Protein AF-0000000070250967 (afdb_homodimer)

Foldseek 3Di:
DPPPPDPPPPPCPVCCLAFKWKWKWFQCDVVDPHPKIFTAGPVGQTAWIWDDDPPAFIFIAGSVRWTQWGWDDDPDQKIWIAGGRCPPPRHTAKIKHWDDDDPFKTKIFIGGDDPCVVVVHTAWMWIGGLVQLWIFIDGPPHTAKIKGQDADVVDPDRDSRIMMMIGGRDDDDPSVVVSVSVSVNVSND/DPPPDPPPPCPCPCPPLAFKWKWKWFQCDVVDPHPKIFTAGPVGQTAWIWDDDPPAFIFIAGSVRWTQWGWDDDPDQKIWIAGTRCPPHRHTAKMKHWDDDDPFKTKIFIGGDDDCVVVVHTAWMWIGGLVQLWIFIDGPPHTAKIKGQDADVVDPDRDSRIMMMIGGRDDDDPSVVVSVSVSVNVSND

Structure (mmCIF, N/CA/C/O backbone):
data_AF-0000000070250967-model_v1
#
loop_
_entity.id
_entity.type
_entity.pdbx_description
1 polymer 'Tubby C 2 protein'
#
loop_
_atom_site.group_PDB
_atom_site.id
_atom_site.type_symbol
_atom_site.label_atom_id
_atom_site.label_alt_id
_atom_site.label_comp_id
_atom_site.label_asym_id
_atom_site.label_entity_id
_atom_site.label_seq_id
_atom_site.pdbx_PDB_ins_code
_atom_site.Cartn_x
_atom_site.Cartn_y
_atom_site.Cartn_z
_atom_site.occupancy
_atom_site.B_iso_or_equiv
_atom_site.auth_seq_id
_atom_site.auth_comp_id
_atom_site.auth_asym_id
_atom_site.auth_atom_id
_atom_site.pdbx_PDB_model_num
ATOM 1 N N . MET A 1 1 ? -2.225 27.719 46.094 1 25.8 1 MET A N 1
ATOM 2 C CA . MET A 1 1 ? -3.031 27.188 45 1 25.8 1 MET A CA 1
ATOM 3 C C . MET A 1 1 ? -2.195 26.297 44.094 1 25.8 1 MET A C 1
ATOM 5 O O . MET A 1 1 ? -1.23 26.75 43.469 1 25.8 1 MET A O 1
ATOM 9 N N . GLU A 1 2 ? -2.018 24.969 44.375 1 28.28 2 GLU A N 1
ATOM 10 C CA . GLU A 1 2 ? -1.09 23.922 43.938 1 28.28 2 GLU A CA 1
ATOM 11 C C . GLU A 1 2 ? -1.327 23.562 42.469 1 28.28 2 GLU A C 1
ATOM 13 O O . GLU A 1 2 ? -2.459 23.266 42.062 1 28.28 2 GLU A O 1
ATOM 18 N N . MET A 1 3 ? -0.609 24.156 41.562 1 26.98 3 MET A N 1
ATOM 19 C CA . MET A 1 3 ? -0.688 24 40.125 1 26.98 3 MET A CA 1
ATOM 20 C C . MET A 1 3 ? -0.645 22.516 39.75 1 26.98 3 MET A C 1
ATOM 22 O O . MET A 1 3 ? 0.331 21.828 40.031 1 26.98 3 MET A O 1
ATOM 26 N N . GLU A 1 4 ? -1.778 21.781 39.781 1 29.05 4 GLU A N 1
ATOM 27 C CA . GLU A 1 4 ? -1.96 20.406 39.344 1 29.05 4 GLU A CA 1
ATOM 28 C C . GLU A 1 4 ? -1.248 20.172 38 1 29.05 4 GLU A C 1
ATOM 30 O O . GLU A 1 4 ? -1.396 20.953 37.062 1 29.05 4 GLU A O 1
ATOM 35 N N . THR A 1 5 ? -0.088 19.562 38.062 1 30.06 5 THR A N 1
ATOM 36 C CA . THR A 1 5 ? 0.785 19.016 37.031 1 30.06 5 THR A CA 1
ATOM 37 C C . THR A 1 5 ? -0.03 18.297 35.969 1 30.06 5 THR A C 1
ATOM 39 O O . THR A 1 5 ? -0.979 17.562 36.281 1 30.06 5 THR A O 1
ATOM 42 N N . SER A 1 6 ? -0.161 18.953 34.812 1 29.75 6 SER A N 1
ATOM 43 C CA . SER A 1 6 ? -0.718 18.516 33.562 1 29.75 6 SER A CA 1
ATOM 44 C C . SER A 1 6 ? -0.463 17.031 33.312 1 29.75 6 SER A C 1
ATOM 46 O O . SER A 1 6 ? 0.66 16.562 33.5 1 29.75 6 SER A O 1
ATOM 48 N N . GLU A 1 7 ? -1.424 16.156 33.688 1 28.27 7 GLU A N 1
ATOM 49 C CA . GLU A 1 7 ? -1.541 14.734 33.344 1 28.27 7 GLU A CA 1
ATOM 50 C C . GLU A 1 7 ? -0.891 14.422 32 1 28.27 7 GLU A C 1
ATOM 52 O O . GLU A 1 7 ? -1.195 15.062 31 1 28.27 7 GLU A O 1
ATOM 57 N N . ASP A 1 8 ? 0.324 13.945 32.094 1 27.95 8 ASP A N 1
ATOM 58 C CA . ASP A 1 8 ? 1.109 13.297 31.047 1 27.95 8 ASP A CA 1
ATOM 59 C C . ASP A 1 8 ? 0.237 12.375 30.188 1 27.95 8 ASP A C 1
ATOM 61 O O . ASP A 1 8 ? -0.431 11.484 30.719 1 27.95 8 ASP A O 1
ATOM 65 N N . TRP A 1 9 ? -0.498 12.875 29.297 1 28.5 9 TRP A N 1
ATOM 66 C CA . TRP A 1 9 ? -1.16 12.109 28.25 1 28.5 9 TRP A CA 1
ATOM 67 C C . TRP A 1 9 ? -0.341 10.875 27.875 1 28.5 9 TRP A C 1
ATOM 69 O O . TRP A 1 9 ? 0.745 10.992 27.297 1 28.5 9 TRP A O 1
ATOM 79 N N . GLU A 1 10 ? -0.195 9.922 28.859 1 27.83 10 GLU A N 1
ATOM 80 C CA . GLU A 1 10 ? 0.368 8.617 28.531 1 27.83 10 GLU A CA 1
ATOM 81 C C . GLU A 1 10 ? -0.441 7.926 27.438 1 27.83 10 GLU A C 1
ATOM 83 O O . GLU A 1 10 ? -1.572 7.492 27.672 1 27.83 10 GLU A O 1
ATOM 88 N N . TYR A 1 11 ? -0.593 8.477 26.281 1 29.05 11 TYR A N 1
ATOM 89 C CA . TYR A 1 11 ? -0.983 7.555 25.234 1 29.05 11 TYR A CA 1
ATOM 90 C C . TYR A 1 11 ? -0.386 6.172 25.453 1 29.05 11 TYR A C 1
ATOM 92 O O . TYR A 1 11 ? 0.835 6.004 25.438 1 29.05 11 TYR A O 1
ATOM 100 N N . THR A 1 12 ? -0.996 5.434 26.391 1 31.25 12 THR A N 1
ATOM 101 C CA . THR A 1 12 ? -0.643 4.031 26.578 1 31.25 12 THR A CA 1
ATOM 102 C C . THR A 1 12 ? -0.805 3.252 25.281 1 31.25 12 THR A C 1
ATOM 104 O O . THR A 1 12 ? -1.883 2.727 25 1 31.25 12 THR A O 1
ATOM 107 N N . GLY A 1 13 ? -0.603 3.896 24.125 1 33.31 13 GLY A N 1
ATOM 108 C CA . GLY A 1 13 ? -0.45 3.008 23 1 33.31 13 GLY A CA 1
ATOM 109 C C . GLY A 1 13 ? 0.158 1.667 23.359 1 33.31 13 GLY A C 1
ATOM 110 O O . GLY A 1 13 ? 1.287 1.604 23.844 1 33.31 13 GLY A O 1
ATOM 111 N N . THR A 1 14 ? -0.548 0.923 24.141 1 34.09 14 THR A N 1
ATOM 112 C CA . THR A 1 14 ? -0.08 -0.457 24.219 1 34.09 14 THR A CA 1
ATOM 113 C C . THR A 1 14 ? 0.649 -0.853 22.938 1 34.09 14 THR A C 1
ATOM 115 O O . THR A 1 14 ? 0.036 -0.95 21.875 1 34.09 14 THR A O 1
ATOM 118 N N . GLU A 1 15 ? 1.635 -0.178 22.578 1 39.12 15 GLU A N 1
ATOM 119 C CA . GLU A 1 15 ? 2.762 -0.14 21.656 1 39.12 15 GLU A CA 1
ATOM 120 C C . GLU A 1 15 ? 3.336 -1.535 21.422 1 39.12 15 GLU A C 1
ATOM 122 O O . GLU A 1 15 ? 4.109 -2.037 22.234 1 39.12 15 GLU A O 1
ATOM 127 N N . ASP A 1 16 ? 2.635 -2.521 21.328 1 43.94 16 ASP A N 1
ATOM 128 C CA . ASP A 1 16 ? 3.494 -3.594 20.828 1 43.94 16 ASP A CA 1
ATOM 129 C C . ASP A 1 16 ? 4.551 -3.055 19.875 1 43.94 16 ASP A C 1
ATOM 131 O O . ASP A 1 16 ? 4.258 -2.797 18.703 1 43.94 16 ASP A O 1
ATOM 135 N N . GLU A 1 17 ? 5.457 -2.168 20.406 1 53.78 17 GLU A N 1
ATOM 136 C CA . GLU A 1 17 ? 6.523 -1.252 20.016 1 53.78 17 GLU A CA 1
ATOM 137 C C . GLU A 1 17 ? 7.336 -1.817 18.859 1 53.78 17 GLU A C 1
ATOM 139 O O . GLU A 1 17 ? 8.133 -1.104 18.25 1 53.78 17 GLU A O 1
ATOM 144 N N . HIS A 1 18 ? 6.992 -3.029 18.438 1 69.06 18 HIS A N 1
ATOM 145 C CA . HIS A 1 18 ? 7.887 -3.555 17.406 1 69.06 18 HIS A CA 1
ATOM 146 C C . HIS A 1 18 ? 7.113 -3.973 16.172 1 69.06 18 HIS A C 1
ATOM 148 O O . HIS A 1 18 ? 7.691 -4.535 15.234 1 69.06 18 HIS A O 1
ATOM 154 N N . ILE A 1 19 ? 5.719 -3.449 16.25 1 83.75 19 ILE A N 1
ATOM 155 C CA . ILE A 1 19 ? 4.965 -3.863 15.078 1 83.75 19 ILE A CA 1
ATOM 156 C C . ILE A 1 19 ? 4.289 -2.648 14.438 1 83.75 19 ILE A C 1
ATOM 158 O O . ILE A 1 19 ? 3.805 -1.761 15.148 1 83.75 19 ILE A O 1
ATOM 162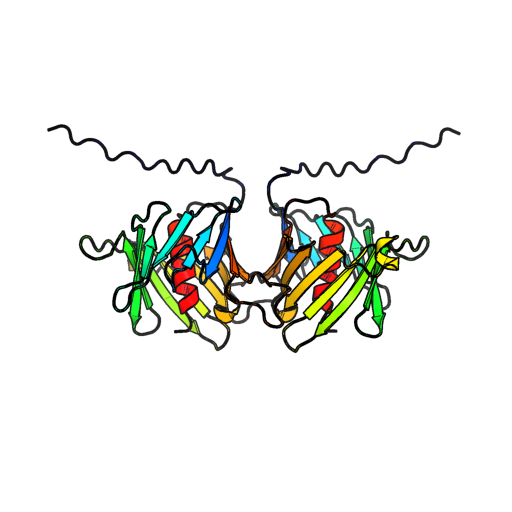 N N . PRO A 1 20 ? 4.23 -2.613 13.156 1 90.06 20 PRO A N 1
ATOM 163 C CA . PRO A 1 20 ? 3.537 -1.517 12.469 1 90.06 20 PRO A CA 1
ATOM 164 C C . PRO A 1 20 ? 2.066 -1.41 12.867 1 90.06 20 PRO A C 1
ATOM 166 O O . PRO A 1 20 ? 1.451 -2.41 13.25 1 90.06 20 PRO A O 1
ATOM 169 N N . ILE A 1 21 ? 1.546 -0.189 12.852 1 92 21 ILE A N 1
ATOM 170 C CA . ILE A 1 21 ? 0.133 0.061 13.109 1 92 21 ILE A CA 1
ATOM 171 C C . ILE A 1 21 ? -0.578 0.417 11.812 1 92 21 ILE A C 1
ATOM 173 O O . ILE A 1 21 ? -0.052 1.181 10.992 1 92 21 ILE A O 1
ATOM 177 N N . ASP A 1 22 ? -1.788 -0.208 11.703 1 92.69 22 ASP A N 1
ATOM 178 C CA . ASP A 1 22 ? -2.578 0.101 10.508 1 92.69 22 ASP A CA 1
ATOM 179 C C . ASP A 1 22 ? -3.771 0.986 10.859 1 92.69 22 ASP A C 1
ATOM 181 O O . ASP A 1 22 ? -4.5 0.708 11.812 1 92.69 22 ASP A O 1
ATOM 185 N N . LEU A 1 23 ? -3.93 1.997 10.109 1 95.94 23 LEU A N 1
ATOM 186 C CA . LEU A 1 23 ? -5.137 2.818 10.133 1 95.94 23 LEU A CA 1
ATOM 187 C C . LEU A 1 23 ? -5.891 2.709 8.812 1 95.94 23 LEU A C 1
ATOM 189 O O . LEU A 1 23 ? -5.281 2.766 7.738 1 95.94 23 LEU A O 1
ATOM 193 N N . PHE A 1 24 ? -7.141 2.51 8.938 1 92.69 24 PHE A N 1
ATOM 194 C CA . PHE A 1 24 ? -8.008 2.404 7.766 1 92.69 24 PHE A CA 1
ATOM 195 C C . PHE A 1 24 ? -8.852 3.664 7.602 1 92.69 24 PHE A C 1
ATOM 197 O O . PHE A 1 24 ? -9.5 4.109 8.547 1 92.69 24 PHE A O 1
ATOM 204 N N . CYS A 1 25 ? -8.711 4.172 6.41 1 91.81 25 CYS A N 1
ATOM 205 C CA . CYS A 1 25 ? -9.352 5.461 6.16 1 91.81 25 CYS A CA 1
ATOM 206 C C . CYS A 1 25 ? -10.547 5.301 5.238 1 91.81 25 CYS A C 1
ATOM 208 O O . CYS A 1 25 ? -10.484 4.566 4.25 1 91.81 25 CYS A O 1
ATOM 210 N N . SER A 1 26 ? -11.664 5.891 5.523 1 84.06 26 SER A N 1
ATOM 211 C CA . SER A 1 26 ? -12.867 5.898 4.707 1 84.06 26 SER A CA 1
ATOM 212 C C . SER A 1 26 ? -13.438 7.309 4.574 1 84.06 26 SER A C 1
ATOM 214 O O . SER A 1 26 ? -13.453 8.07 5.543 1 84.06 26 SER A O 1
ATOM 216 N N . LYS A 1 27 ? -13.695 7.574 3.15 1 76.81 27 LYS A N 1
ATOM 217 C CA . LYS A 1 27 ? -14.453 8.781 2.844 1 76.81 27 LYS A CA 1
ATOM 218 C C . LYS A 1 27 ? -15.953 8.531 2.926 1 76.81 27 LYS A C 1
ATOM 220 O O . LYS A 1 27 ? -16.453 7.543 2.379 1 76.81 27 LYS A O 1
ATOM 225 N N . GLU A 1 28 ? -16.641 9.031 3.783 1 65.81 28 GLU A N 1
ATOM 226 C CA . GLU A 1 28 ? -18.094 9.055 3.818 1 65.81 28 GLU A CA 1
ATOM 227 C C . GLU A 1 28 ? -18.641 7.945 4.715 1 65.81 28 GLU A C 1
ATOM 229 O O . GLU A 1 28 ? -19.484 7.156 4.293 1 65.81 28 GLU A O 1
ATOM 234 N N . ASP A 1 29 ? -18.047 7.812 5.648 1 58.56 29 ASP A N 1
ATOM 235 C CA . ASP A 1 29 ? -18.688 6.941 6.625 1 58.56 29 ASP A CA 1
ATOM 236 C C . ASP A 1 29 ? -19.969 7.57 7.164 1 58.56 29 ASP A C 1
ATOM 238 O O . ASP A 1 29 ? -19.984 8.75 7.539 1 58.56 29 ASP A O 1
ATOM 242 N N . ALA A 1 30 ? -21.062 6.898 6.945 1 57.38 30 ALA A N 1
ATOM 243 C CA . ALA A 1 30 ? -22.375 7.383 7.367 1 57.38 30 ALA A CA 1
ATOM 244 C C . ALA A 1 30 ? -22.328 7.891 8.805 1 57.38 30 ALA A C 1
ATOM 246 O O . ALA A 1 30 ? -23.172 8.703 9.211 1 57.38 30 ALA A O 1
ATOM 247 N N . ARG A 1 31 ? -21.312 7.469 9.477 1 60.75 31 ARG A N 1
ATOM 248 C CA . ARG A 1 31 ? -21.297 7.777 10.906 1 60.75 31 ARG A CA 1
ATOM 249 C C . ARG A 1 31 ? -20.75 9.18 11.156 1 60.75 31 ARG A C 1
ATOM 251 O O . ARG A 1 31 ? -20.766 9.664 12.289 1 60.75 31 ARG A O 1
ATOM 258 N N . VAL A 1 32 ? -20.266 9.766 10.062 1 61.47 32 VAL A N 1
ATOM 259 C CA . VAL A 1 32 ? -19.672 11.086 10.234 1 61.47 32 VAL A CA 1
ATOM 260 C C . VAL A 1 32 ? -20.234 12.047 9.195 1 61.47 32 VAL A C 1
ATOM 262 O O . VAL A 1 32 ? -20.766 11.625 8.172 1 61.47 32 VAL A O 1
ATOM 265 N N . PRO A 1 33 ? -20.172 13.352 9.617 1 60.19 33 PRO A N 1
ATOM 266 C CA . PRO A 1 33 ? -20.641 14.336 8.641 1 60.19 33 PRO A CA 1
ATOM 267 C C . PRO A 1 33 ? -19.984 14.172 7.273 1 60.19 33 PRO A C 1
ATOM 269 O O . PRO A 1 33 ? -18.859 13.703 7.18 1 60.19 33 PRO A O 1
ATOM 272 N N . ARG A 1 34 ? -20.688 14.523 6.336 1 63.59 34 ARG A N 1
ATOM 273 C CA . ARG A 1 34 ? -20.219 14.469 4.961 1 63.59 34 ARG A CA 1
ATOM 274 C C . ARG A 1 34 ? -18.922 15.258 4.805 1 63.59 34 ARG A C 1
ATOM 276 O O . ARG A 1 34 ? -18.781 16.344 5.359 1 63.59 34 ARG A O 1
ATOM 283 N N . GLY A 1 35 ? -18 14.656 4.266 1 70.38 35 GLY A N 1
ATOM 284 C CA . GLY A 1 35 ? -16.719 15.32 4.012 1 70.38 35 GLY A CA 1
ATOM 285 C C . GLY A 1 35 ? -15.664 15 5.051 1 70.38 35 GLY A C 1
ATOM 286 O O . GLY A 1 35 ? -14.516 15.414 4.918 1 70.38 35 GLY A O 1
ATOM 287 N N . THR A 1 36 ? -16.125 14.289 6.078 1 81.5 36 THR A N 1
ATOM 288 C CA . THR A 1 36 ? -15.203 13.93 7.145 1 81.5 36 THR A CA 1
ATOM 289 C C . THR A 1 36 ? -14.391 12.695 6.762 1 81.5 36 THR A C 1
ATOM 291 O O . THR A 1 36 ? -14.93 11.727 6.219 1 81.5 36 THR A O 1
ATOM 294 N N . LEU A 1 37 ? -13.117 12.805 6.941 1 91.25 37 LEU A N 1
ATOM 295 C CA . LEU A 1 37 ? -12.211 11.672 6.789 1 91.25 37 LEU A CA 1
ATOM 296 C C . LEU A 1 37 ? -11.953 10.992 8.133 1 91.25 37 LEU A C 1
ATOM 298 O O . LEU A 1 37 ? -11.539 11.648 9.094 1 91.25 37 LEU A O 1
ATOM 302 N N . GLU A 1 38 ? -12.25 9.711 8.188 1 93.75 38 GLU A N 1
ATOM 303 C CA . GLU A 1 38 ? -12.078 8.969 9.438 1 93.75 38 GLU A CA 1
ATOM 304 C C . GLU A 1 38 ? -10.938 7.965 9.32 1 93.75 38 GLU A C 1
ATOM 306 O O . GLU A 1 38 ? -10.773 7.312 8.289 1 93.75 38 GLU A O 1
ATOM 311 N N . PHE A 1 39 ? -10.219 7.844 10.375 1 95.12 39 PHE A N 1
ATOM 312 C CA . PHE A 1 39 ? -9.18 6.832 10.516 1 95.12 39 PHE A CA 1
ATOM 313 C C . PHE A 1 39 ? -9.531 5.852 11.633 1 95.12 39 PHE A C 1
ATOM 315 O O . PHE A 1 39 ? -9.625 6.238 12.797 1 95.12 39 PHE A O 1
ATOM 322 N N . THR A 1 40 ? -9.711 4.59 11.273 1 93.94 40 THR A N 1
ATOM 323 C CA . THR A 1 40 ? -10.055 3.547 12.234 1 93.94 40 THR A CA 1
ATOM 324 C C . THR A 1 40 ? -8.914 2.541 12.359 1 93.94 40 THR A C 1
ATOM 326 O O . THR A 1 40 ? -8.117 2.373 11.438 1 93.94 40 THR A O 1
ATOM 329 N N . ASN A 1 41 ? -8.781 1.994 13.539 1 91.06 41 ASN A N 1
ATOM 330 C CA . ASN A 1 41 ? -7.801 0.925 13.703 1 91.06 41 ASN A CA 1
ATOM 331 C C . ASN A 1 41 ? -8.336 -0.405 13.18 1 91.06 41 ASN A C 1
ATOM 333 O O . ASN A 1 41 ? -9.43 -0.463 12.617 1 91.06 41 ASN A O 1
ATOM 337 N N . ALA A 1 42 ? -7.539 -1.448 13.305 1 82.69 42 ALA A N 1
ATOM 338 C CA . ALA A 1 42 ? -7.871 -2.762 12.758 1 82.69 42 ALA A CA 1
ATOM 339 C C . ALA A 1 42 ? -9.125 -3.328 13.406 1 82.69 42 ALA A C 1
ATOM 341 O O . ALA A 1 42 ? -9.852 -4.121 12.797 1 82.69 42 ALA A O 1
ATOM 342 N N . SER A 1 43 ? -9.398 -2.834 14.594 1 85.69 43 SER A N 1
ATOM 343 C CA . SER A 1 43 ? -10.578 -3.303 15.312 1 85.69 43 SER A CA 1
ATOM 344 C C . SER A 1 43 ? -11.812 -2.504 14.922 1 85.69 43 SER A C 1
ATOM 346 O O . SER A 1 43 ? -12.922 -2.797 15.375 1 85.69 43 SER A O 1
ATOM 348 N N . GLY A 1 44 ? -11.617 -1.475 14.188 1 87 44 GLY A N 1
ATOM 349 C CA . GLY A 1 44 ? -12.75 -0.684 13.727 1 87 44 GLY A CA 1
ATOM 350 C C . GLY A 1 44 ? -13.031 0.523 14.602 1 87 44 GLY A C 1
ATOM 351 O O . GLY A 1 44 ? -14.008 1.239 14.383 1 87 44 GLY A O 1
ATOM 352 N N . ASN A 1 45 ? -12.234 0.709 15.609 1 91.31 45 ASN A N 1
ATOM 353 C CA . ASN A 1 45 ? -12.414 1.871 16.469 1 91.31 45 ASN A CA 1
ATOM 354 C C . ASN A 1 45 ? -11.859 3.139 15.828 1 91.31 45 ASN A C 1
ATOM 356 O O . ASN A 1 45 ? -10.789 3.109 15.211 1 91.31 45 ASN A O 1
ATOM 360 N N . MET A 1 46 ? -12.594 4.164 16.047 1 93.19 46 MET A N 1
ATOM 361 C CA . MET A 1 46 ? -12.141 5.461 15.539 1 93.19 46 MET A CA 1
ATOM 362 C C . MET A 1 46 ? -10.914 5.941 16.312 1 93.19 46 MET A C 1
ATOM 364 O O . MET A 1 46 ? -10.906 5.941 17.547 1 93.19 46 MET A O 1
ATOM 368 N N . VAL A 1 47 ? -9.883 6.352 15.641 1 96.06 47 VAL A N 1
ATOM 369 C CA . VAL A 1 47 ? -8.664 6.836 16.266 1 96.06 47 VAL A CA 1
ATOM 370 C C . VAL A 1 47 ? -8.492 8.328 15.984 1 96.06 47 VAL A C 1
ATOM 372 O O . VAL A 1 47 ? -8.188 9.102 16.891 1 96.06 47 VAL A O 1
ATOM 375 N N . PHE A 1 48 ? -8.656 8.719 14.711 1 96.62 48 PHE A N 1
ATOM 376 C CA . PHE A 1 48 ? -8.57 10.117 14.305 1 96.62 48 PHE A CA 1
ATOM 377 C C . PHE A 1 48 ? -9.719 10.477 13.367 1 96.62 48 PHE A C 1
ATOM 379 O O . PHE A 1 48 ? -10.281 9.602 12.703 1 96.62 48 PHE A O 1
ATOM 386 N N . LYS A 1 49 ? -9.977 11.758 13.336 1 94.62 49 LYS A N 1
ATOM 387 C CA . LYS A 1 49 ? -10.93 12.312 12.383 1 94.62 49 LYS A CA 1
ATOM 388 C C . LYS A 1 49 ? -10.453 13.656 11.844 1 94.62 49 LYS A C 1
ATOM 390 O O . LYS A 1 49 ? -9.82 14.438 12.562 1 94.62 49 LYS A O 1
ATOM 395 N N . VAL A 1 50 ? -10.758 13.844 10.586 1 95.25 50 VAL A N 1
ATOM 396 C CA . VAL A 1 50 ? -10.445 15.133 9.984 1 95.25 50 VAL A CA 1
ATOM 397 C C . VAL A 1 50 ? -11.734 15.852 9.602 1 95.25 50 VAL A C 1
ATOM 399 O O . VAL A 1 50 ? -12.547 15.32 8.828 1 95.25 50 VAL A O 1
ATOM 402 N N . GLN A 1 51 ? -11.945 17.016 10.117 1 91.88 51 GLN A N 1
ATOM 403 C CA . GLN A 1 51 ? -13.109 17.844 9.812 1 91.88 51 GLN A CA 1
ATOM 404 C C . GLN A 1 51 ? -12.703 19.094 9.055 1 91.88 51 GLN A C 1
ATOM 406 O O . GLN A 1 51 ? -11.664 19.688 9.344 1 91.88 51 GLN A O 1
ATOM 411 N N . HIS A 1 52 ? -13.523 19.391 8.117 1 89.69 52 HIS A N 1
ATOM 412 C CA . HIS A 1 52 ? -13.266 20.609 7.336 1 89.69 52 HIS A CA 1
ATOM 413 C C . HIS A 1 52 ? -14.562 21.359 7.059 1 89.69 52 HIS A C 1
ATOM 415 O O . HIS A 1 52 ? -15.484 20.828 6.445 1 89.69 52 HIS A O 1
ATOM 421 N N . GLN A 1 53 ? -14.656 22.5 7.531 1 85.94 53 GLN A N 1
ATOM 422 C CA . GLN A 1 53 ? -15.742 23.438 7.25 1 85.94 53 GLN A CA 1
ATOM 423 C C . GLN A 1 53 ? -15.203 24.734 6.629 1 85.94 53 GLN A C 1
ATOM 425 O O . GLN A 1 53 ? -14.977 25.719 7.332 1 85.94 53 GLN A O 1
ATOM 430 N N . PRO A 1 54 ? -15.133 24.781 5.348 1 83.44 54 PRO A N 1
ATOM 431 C CA . PRO A 1 54 ? -14.609 26 4.73 1 83.44 54 PRO A CA 1
ATOM 432 C C . PRO A 1 54 ? -15.367 27.25 5.164 1 83.44 54 PRO A C 1
ATOM 434 O O . PRO A 1 54 ? -16.594 27.203 5.367 1 83.44 54 PRO A O 1
ATOM 437 N N . PRO A 1 55 ? -14.547 28.266 5.34 1 87.38 55 PRO A N 1
ATOM 438 C CA . PRO A 1 55 ? -13.156 28.547 4.984 1 87.38 55 PRO A CA 1
ATOM 439 C C . PRO A 1 55 ? -12.18 28.188 6.102 1 87.38 55 PRO A C 1
ATOM 441 O O . PRO A 1 55 ? -10.992 28.547 6.031 1 87.38 55 PRO A O 1
ATOM 444 N N . ASN A 1 56 ? -12.68 27.656 7.203 1 88.56 56 ASN A N 1
ATOM 445 C CA . ASN A 1 56 ? -11.805 27.281 8.312 1 88.56 56 ASN A CA 1
ATOM 446 C C . ASN A 1 56 ? -10.789 26.219 7.895 1 88.56 56 ASN A C 1
ATOM 448 O O . ASN A 1 56 ? -10.984 25.516 6.902 1 88.56 56 ASN A O 1
ATOM 452 N N . PRO A 1 57 ? -9.711 26.188 8.602 1 91.12 57 PRO A N 1
ATOM 453 C CA . PRO A 1 57 ? -8.734 25.141 8.297 1 91.12 57 PRO A CA 1
ATOM 454 C C . PRO A 1 57 ? -9.258 23.75 8.594 1 91.12 57 PRO A C 1
ATOM 456 O O . PRO A 1 57 ? -10.234 23.594 9.328 1 91.12 57 PRO A O 1
ATOM 459 N N . LYS A 1 58 ? -8.656 22.766 8.031 1 93.5 58 LYS A N 1
ATOM 460 C CA . LYS A 1 58 ? -8.938 21.391 8.43 1 93.5 58 LYS A CA 1
ATOM 461 C C . LYS A 1 58 ? -8.453 21.125 9.844 1 93.5 58 LYS A C 1
ATOM 463 O O . LYS A 1 58 ? -7.371 21.578 10.234 1 93.5 58 LYS A O 1
ATOM 468 N N . LEU A 1 59 ? -9.25 20.438 10.562 1 95.31 59 LEU A N 1
ATOM 469 C CA . LEU A 1 59 ? -8.906 20.078 11.93 1 95.31 59 LEU A CA 1
ATOM 470 C C . LEU A 1 59 ? -8.727 18.562 12.07 1 95.31 59 LEU A C 1
ATOM 472 O O . LEU A 1 59 ? -9.594 17.797 11.656 1 95.31 59 LEU A O 1
ATOM 476 N N . LEU A 1 60 ? -7.574 18.188 12.547 1 96.38 60 LEU A N 1
ATOM 477 C CA . LEU A 1 60 ? -7.379 16.797 12.961 1 96.38 60 LEU A CA 1
ATOM 478 C C . LEU A 1 60 ? -7.82 16.594 14.398 1 96.38 60 LEU A C 1
ATOM 480 O O . LEU A 1 60 ? -7.297 17.234 15.312 1 96.38 60 LEU A O 1
ATOM 484 N N . LEU A 1 61 ? -8.742 15.664 14.586 1 96.88 61 LEU A N 1
ATOM 485 C CA . LEU A 1 61 ? -9.305 15.398 15.906 1 96.88 61 LEU A CA 1
ATOM 486 C C . LEU A 1 61 ? -8.938 13.992 16.375 1 96.88 61 LEU A C 1
ATOM 488 O O . LEU A 1 61 ? -8.742 13.094 15.562 1 96.88 61 LEU A O 1
ATOM 492 N N . ASP A 1 62 ? -8.844 13.844 17.672 1 96.62 62 ASP A N 1
ATOM 493 C CA . ASP A 1 62 ? -8.688 12.5 18.219 1 96.62 62 ASP A CA 1
ATOM 494 C C . ASP A 1 62 ? -10.039 11.805 18.359 1 96.62 62 ASP A C 1
ATOM 496 O O . ASP A 1 62 ? -11.047 12.297 17.859 1 96.62 62 ASP A O 1
ATOM 500 N N . SER A 1 63 ? -10.016 10.641 18.969 1 93.81 63 SER A N 1
ATOM 501 C CA . SER A 1 63 ? -11.211 9.812 19.078 1 93.81 63 SER A CA 1
ATOM 502 C C . SER A 1 63 ? -12.266 10.461 19.969 1 93.81 63 SER A C 1
ATOM 504 O O . SER A 1 63 ? -13.438 10.078 19.938 1 93.81 63 SER A O 1
ATOM 506 N N . ASN A 1 64 ? -11.914 11.43 20.766 1 95.12 64 ASN A N 1
ATOM 507 C CA . ASN A 1 64 ? -12.836 12.148 21.641 1 95.12 64 ASN A CA 1
ATOM 508 C C . ASN A 1 64 ? -13.211 13.508 21.078 1 95.12 64 ASN A C 1
ATOM 510 O O . ASN A 1 64 ? -13.742 14.359 21.781 1 95.12 64 ASN A O 1
ATOM 514 N N . ASP A 1 65 ? -12.805 13.781 19.875 1 93.56 65 ASP A N 1
ATOM 515 C CA . ASP A 1 65 ? -13.148 14.992 19.141 1 93.56 65 ASP A CA 1
ATOM 516 C C . ASP A 1 65 ? -12.359 16.188 19.672 1 93.56 65 ASP A C 1
ATOM 518 O O . ASP A 1 65 ? -12.812 17.328 19.547 1 93.56 65 ASP A O 1
ATOM 522 N N . ASN A 1 66 ? -11.258 15.867 20.375 1 95.56 66 ASN A N 1
ATOM 523 C CA . ASN A 1 66 ? -10.352 16.953 20.734 1 95.56 66 ASN A CA 1
ATOM 524 C C . ASN A 1 66 ? -9.445 17.328 19.562 1 95.56 66 ASN A C 1
ATOM 526 O O . ASN A 1 66 ? -8.844 16.453 18.938 1 95.56 66 ASN A O 1
ATOM 530 N N . PRO A 1 67 ? -9.375 18.625 19.328 1 95.06 67 PRO A N 1
ATOM 531 C CA . PRO A 1 67 ? -8.477 19.031 18.234 1 95.06 67 PRO A CA 1
ATOM 532 C C . PRO A 1 67 ? -7.008 18.797 18.578 1 95.06 67 PRO A C 1
ATOM 534 O O . PRO A 1 67 ? -6.547 19.188 19.641 1 95.06 67 PRO A O 1
ATOM 537 N N . LEU A 1 68 ? -6.324 18.172 17.703 1 96.69 68 LEU A N 1
ATOM 538 C CA . LEU A 1 68 ? -4.895 17.922 17.859 1 96.69 68 LEU A CA 1
ATOM 539 C C . LEU A 1 68 ? -4.074 18.922 17.047 1 96.69 68 LEU A C 1
ATOM 541 O O . LEU A 1 68 ? -3.135 19.531 17.562 1 96.69 68 LEU A O 1
ATOM 545 N N . PHE A 1 69 ? -4.504 19.062 15.766 1 96.12 69 PHE A N 1
ATOM 546 C CA . PHE A 1 69 ? -3.805 19.969 14.859 1 96.12 69 PHE A CA 1
ATOM 547 C C . PHE A 1 69 ? -4.789 20.703 13.961 1 96.12 69 PHE A C 1
ATOM 549 O O . PHE A 1 69 ? -5.84 20.172 13.609 1 96.12 69 PHE A O 1
ATOM 556 N N . SER A 1 70 ? -4.41 21.906 13.633 1 95.94 70 SER A N 1
ATOM 557 C CA . SER A 1 70 ? -5.043 22.625 12.523 1 95.94 70 SER A CA 1
ATOM 558 C C . SER A 1 70 ? -4.113 22.703 11.312 1 95.94 70 SER A C 1
ATOM 560 O O . SER A 1 70 ? -2.924 22.984 11.453 1 95.94 70 SER A O 1
ATOM 562 N N . ILE A 1 71 ? -4.625 22.391 10.164 1 95.19 71 ILE A N 1
ATOM 563 C CA . ILE A 1 71 ? -3.848 22.328 8.938 1 95.19 71 ILE A CA 1
ATOM 564 C C . ILE A 1 71 ? -4.211 23.516 8.039 1 95.19 71 ILE A C 1
ATOM 566 O O . ILE A 1 71 ? -5.363 23.656 7.625 1 95.19 71 ILE A O 1
ATOM 570 N N . HIS A 1 72 ? -3.211 24.266 7.742 1 93.31 72 HIS A N 1
ATOM 571 C CA . HIS A 1 72 ? -3.418 25.484 6.961 1 93.31 72 HIS A CA 1
ATOM 572 C C . HIS A 1 72 ? -2.68 25.422 5.629 1 93.31 72 HIS A C 1
ATOM 574 O O . HIS A 1 72 ? -1.458 25.25 5.598 1 93.31 72 HIS A O 1
ATOM 580 N N . HIS A 1 73 ? -3.523 25.438 4.633 1 93.31 73 HIS A N 1
ATOM 581 C CA . HIS A 1 73 ? -2.912 25.578 3.314 1 93.31 73 HIS A CA 1
ATOM 582 C C . HIS A 1 73 ? -2.555 27.031 3.016 1 93.31 73 HIS A C 1
ATOM 584 O O . HIS A 1 73 ? -3.357 27.922 3.26 1 93.31 73 HIS A O 1
ATOM 590 N N . ARG A 1 74 ? -1.361 27.172 2.619 1 88.81 74 ARG A N 1
ATOM 591 C CA . ARG A 1 74 ? -0.893 28.5 2.242 1 88.81 74 ARG A CA 1
ATOM 592 C C . ARG A 1 74 ? -0.638 28.594 0.742 1 88.81 74 ARG A C 1
ATOM 594 O O . ARG A 1 74 ? -0.994 27.672 -0.008 1 88.81 74 ARG A O 1
ATOM 601 N N . HIS A 1 75 ? -0.015 29.688 0.256 1 83.5 75 HIS A N 1
ATOM 602 C CA . HIS A 1 75 ? 0.233 29.922 -1.163 1 83.5 75 HIS A CA 1
ATOM 603 C C . HIS A 1 75 ? 1.383 29.062 -1.669 1 83.5 75 HIS A C 1
ATOM 605 O O . HIS A 1 75 ? 2.303 28.734 -0.914 1 83.5 75 HIS A O 1
ATOM 611 N N . ASN A 1 76 ? 1.312 28.688 -2.891 1 85.94 76 ASN A N 1
ATOM 612 C CA . ASN A 1 76 ? 2.393 28.078 -3.662 1 85.94 76 ASN A CA 1
ATOM 613 C C . ASN A 1 76 ? 2.75 26.688 -3.139 1 85.94 76 ASN A C 1
ATOM 615 O O . ASN A 1 76 ? 3.928 26.359 -2.994 1 85.94 76 ASN A O 1
ATOM 619 N N . GLY A 1 77 ? 1.828 25.922 -2.645 1 91.25 77 GLY A N 1
ATOM 620 C CA . GLY A 1 77 ? 2.098 24.547 -2.287 1 91.25 77 GLY A CA 1
ATOM 621 C C . GLY A 1 77 ? 2.729 24.391 -0.917 1 91.25 77 GLY A C 1
ATOM 622 O O . GLY A 1 77 ? 3.564 23.516 -0.707 1 91.25 77 GLY A O 1
ATOM 623 N N . THR A 1 78 ? 2.494 25.312 -0.018 1 95 78 THR A N 1
ATOM 624 C CA . THR A 1 78 ? 3.012 25.234 1.343 1 95 78 THR A CA 1
ATOM 625 C C . THR A 1 78 ? 1.873 25.062 2.344 1 95 78 THR A C 1
ATOM 627 O O . THR A 1 78 ? 0.77 25.562 2.129 1 95 78 THR A O 1
ATOM 630 N N . TRP A 1 79 ? 2.139 24.312 3.375 1 95.88 79 TRP A N 1
ATOM 631 C CA . TRP A 1 79 ? 1.206 24.109 4.477 1 95.88 79 TRP A CA 1
ATOM 632 C C . TRP A 1 79 ? 1.884 24.359 5.82 1 95.88 79 TRP A C 1
ATOM 634 O O . TRP A 1 79 ? 3.094 24.172 5.957 1 95.88 79 TRP A O 1
ATOM 644 N N . LYS A 1 80 ? 1.1 24.766 6.719 1 94.25 80 LYS A N 1
ATOM 645 C CA . LYS A 1 80 ? 1.521 24.859 8.117 1 94.25 80 LYS A CA 1
ATOM 646 C C . LYS A 1 80 ? 0.539 24.141 9.039 1 94.25 80 LYS A C 1
ATOM 648 O O . LYS A 1 80 ? -0.674 24.203 8.828 1 94.25 80 LYS A O 1
ATOM 653 N N . CYS A 1 81 ? 1.08 23.516 9.977 1 95.31 81 CYS A N 1
ATOM 654 C CA . CYS A 1 81 ? 0.272 22.859 11 1 95.31 81 CYS A CA 1
ATOM 655 C C . CYS A 1 81 ? 0.502 23.5 12.367 1 95.31 81 CYS A C 1
ATOM 657 O O . CYS A 1 81 ? 1.646 23.719 12.766 1 95.31 81 CYS A O 1
ATOM 659 N N . TYR A 1 82 ? -0.577 23.734 13.062 1 95.5 82 TYR A N 1
ATOM 660 C CA . TYR A 1 82 ? -0.523 24.297 14.406 1 95.5 82 TYR A CA 1
ATOM 661 C C . TYR A 1 82 ? -1.163 23.344 15.414 1 95.5 82 TYR A C 1
ATOM 663 O O . TYR A 1 82 ? -2.059 22.578 15.07 1 95.5 82 TYR A O 1
ATOM 671 N N . LYS A 1 83 ? -0.657 23.453 16.578 1 94.38 83 LYS A N 1
ATOM 672 C CA . LYS A 1 83 ? -1.238 22.625 17.641 1 94.38 83 LYS A CA 1
ATOM 673 C C . LYS A 1 83 ? -2.672 23.047 17.938 1 94.38 83 LYS A C 1
ATOM 675 O O . LYS A 1 83 ? -2.975 24.25 17.984 1 94.38 83 LYS A O 1
ATOM 680 N N . GLY A 1 84 ? -3.506 22.094 18.078 1 93.25 84 GLY A N 1
ATOM 681 C CA . GLY A 1 84 ? -4.891 22.359 18.422 1 93.25 84 GLY A CA 1
ATOM 682 C C . GLY A 1 84 ? -5.672 23.016 17.297 1 93.25 84 GLY A C 1
ATOM 683 O O . GLY A 1 84 ? -5.539 22.625 16.125 1 93.25 84 GLY A O 1
ATOM 684 N N . ASN A 1 85 ? -6.512 23.938 17.609 1 85.31 85 ASN A N 1
ATOM 685 C CA . ASN A 1 85 ? -7.379 24.562 16.625 1 85.31 85 ASN A CA 1
ATOM 686 C C . ASN A 1 85 ? -6.742 25.828 16.031 1 85.31 85 ASN A C 1
ATOM 688 O O . ASN A 1 85 ? -7.293 26.438 15.117 1 85.31 85 ASN A O 1
ATOM 692 N N . GLY A 1 86 ? -5.465 26.094 16.172 1 71.31 86 GLY A N 1
ATOM 693 C CA . GLY A 1 86 ? -4.676 27.188 15.617 1 71.31 86 GLY A CA 1
ATOM 694 C C . GLY A 1 86 ? -5.148 28.562 16.062 1 71.31 86 GLY A C 1
ATOM 695 O O . GLY A 1 86 ? -4.613 29.578 15.625 1 71.31 86 GLY A O 1
ATOM 696 N N . ASP A 1 87 ? -6.336 28.688 16.625 1 67.75 87 ASP A N 1
ATOM 697 C CA . ASP A 1 87 ? -6.871 30.016 16.906 1 67.75 87 ASP A CA 1
ATOM 698 C C . ASP A 1 87 ? -6.004 30.766 17.922 1 67.75 87 ASP A C 1
ATOM 700 O O . ASP A 1 87 ? -5.566 31.891 17.656 1 67.75 87 ASP A O 1
ATOM 704 N N . GLU A 1 88 ? -6.016 30.328 19.094 1 58.66 88 GLU A N 1
ATOM 705 C CA . GLU A 1 88 ? -5.523 31.156 20.203 1 58.66 88 GLU A CA 1
ATOM 706 C C . GLU A 1 88 ? -4.004 31.062 20.312 1 58.66 88 GLU A C 1
ATOM 708 O O . GLU A 1 88 ? -3.326 32.094 20.438 1 58.66 88 GLU A O 1
ATOM 713 N N . ASN A 1 89 ? -3.545 29.844 20.609 1 62.69 89 ASN A N 1
ATOM 714 C CA . ASN A 1 89 ? -2.131 29.609 20.875 1 62.69 89 ASN A CA 1
ATOM 715 C C . ASN A 1 89 ? -1.437 28.938 19.703 1 62.69 89 ASN A C 1
ATOM 717 O O . ASN A 1 89 ? -1.363 27.703 19.641 1 62.69 89 ASN A O 1
ATOM 721 N N . LYS A 1 90 ? -1.158 29.734 18.625 1 77.31 90 LYS A N 1
ATOM 722 C CA . LYS A 1 90 ? -0.646 29.297 17.328 1 77.31 90 LYS A CA 1
ATOM 723 C C . LYS A 1 90 ? 0.768 28.734 17.453 1 77.31 90 LYS A C 1
ATOM 725 O O . LYS A 1 90 ? 1.747 29.453 17.234 1 77.31 90 LYS A O 1
ATOM 730 N N . GLU A 1 91 ? 0.863 27.562 18.203 1 90.81 91 GLU A N 1
ATOM 731 C CA . GLU A 1 91 ? 2.154 26.875 18.25 1 90.81 91 GLU A CA 1
ATOM 732 C C . GLU A 1 91 ? 2.396 26.062 16.984 1 90.81 91 GLU A C 1
ATOM 734 O O . GLU A 1 91 ? 1.774 25.016 16.781 1 90.81 91 GLU A O 1
ATOM 739 N N . LEU A 1 92 ? 3.305 26.672 16.203 1 93.94 92 LEU A N 1
ATOM 740 C CA . LEU A 1 92 ? 3.664 26 14.961 1 93.94 92 LEU A CA 1
ATOM 741 C C . LEU A 1 92 ? 4.293 24.641 15.242 1 93.94 92 LEU A C 1
ATOM 743 O O . LEU A 1 92 ? 5.188 24.531 16.094 1 93.94 92 LEU A O 1
ATOM 747 N N . VAL A 1 93 ? 3.781 23.656 14.578 1 94.44 93 VAL A N 1
ATOM 748 C CA . VAL A 1 93 ? 4.289 22.297 14.781 1 94.44 93 VAL A CA 1
ATOM 749 C C . VAL A 1 93 ? 5.176 21.906 13.602 1 94.44 93 VAL A C 1
ATOM 751 O O . VAL A 1 93 ? 6.285 21.406 13.789 1 94.44 93 VAL A O 1
ATOM 754 N N . LEU A 1 94 ? 4.684 22.109 12.414 1 95.38 94 LEU A N 1
ATOM 755 C CA . LEU A 1 94 ? 5.48 21.766 11.242 1 95.38 94 LEU A CA 1
ATOM 756 C C . LEU A 1 94 ? 5.098 22.625 10.039 1 95.38 94 LEU A C 1
ATOM 758 O O . LEU A 1 94 ? 4.02 23.219 10.023 1 95.38 94 LEU A O 1
ATOM 762 N N . LYS A 1 95 ? 6.027 22.719 9.117 1 95.81 95 LYS A N 1
ATOM 763 C CA . LYS A 1 95 ? 5.855 23.312 7.797 1 95.81 95 LYS A CA 1
ATOM 764 C C . LYS A 1 95 ? 6.094 22.281 6.695 1 95.81 95 LYS A C 1
ATOM 766 O O . LYS A 1 95 ? 7.012 21.469 6.789 1 95.81 95 LYS A O 1
ATOM 771 N N . VAL A 1 96 ? 5.238 22.328 5.727 1 96.62 96 VAL A N 1
ATOM 772 C CA . VAL A 1 96 ? 5.363 21.438 4.582 1 96.62 96 VAL A CA 1
ATOM 773 C C . VAL A 1 96 ? 5.523 22.25 3.301 1 96.62 96 VAL A C 1
ATOM 775 O O . VAL A 1 96 ? 4.836 23.25 3.102 1 96.62 96 VAL A O 1
ATOM 778 N N . LYS A 1 97 ? 6.469 21.828 2.5 1 95.19 97 LYS A N 1
ATOM 779 C CA . LYS A 1 97 ? 6.699 22.453 1.202 1 95.19 97 LYS A CA 1
ATOM 780 C C . LYS A 1 97 ? 6.633 21.422 0.077 1 95.19 97 LYS A C 1
ATOM 782 O O . LYS A 1 97 ? 7.316 20.391 0.122 1 95.19 97 LYS A O 1
ATOM 787 N N . ARG A 1 98 ? 5.82 21.703 -0.892 1 95.5 98 ARG A N 1
ATOM 788 C CA . ARG A 1 98 ? 5.766 20.875 -2.09 1 95.5 98 ARG A CA 1
ATOM 789 C C . ARG A 1 98 ? 6.938 21.172 -3.018 1 95.5 98 ARG A C 1
ATOM 791 O O . ARG A 1 98 ? 7.152 22.328 -3.402 1 95.5 98 ARG A O 1
ATOM 798 N N . THR A 1 99 ? 7.66 20.156 -3.379 1 92.44 99 THR A N 1
ATOM 799 C CA . THR A 1 99 ? 8.852 20.359 -4.203 1 92.44 99 THR A CA 1
ATOM 800 C C . THR A 1 99 ? 8.648 19.766 -5.598 1 92.44 99 THR A C 1
ATOM 802 O O . THR A 1 99 ? 9.391 20.078 -6.527 1 92.44 99 THR A O 1
ATOM 805 N N . LEU A 1 100 ? 7.711 18.891 -5.695 1 87.94 100 LEU A N 1
ATOM 806 C CA . LEU A 1 100 ? 7.395 18.297 -6.988 1 87.94 100 LEU A CA 1
ATOM 807 C C . LEU A 1 100 ? 5.895 18.094 -7.141 1 87.94 100 LEU A C 1
ATOM 809 O O . LEU A 1 100 ? 5.227 17.656 -6.195 1 87.94 100 LEU A O 1
ATOM 813 N N . LYS A 1 101 ? 5.391 18.484 -8.32 1 84.94 101 LYS A N 1
ATOM 814 C CA . LYS A 1 101 ? 4.012 18.188 -8.695 1 84.94 101 LYS A CA 1
ATOM 815 C C . LYS A 1 101 ? 3.912 17.797 -10.164 1 84.94 101 LYS A C 1
ATOM 817 O O . LYS A 1 101 ? 4.254 18.594 -11.047 1 84.94 101 LYS A O 1
ATOM 822 N N . THR A 1 102 ? 3.635 16.609 -10.336 1 84.44 102 THR A N 1
ATOM 823 C CA . THR A 1 102 ? 3.289 16.156 -11.68 1 84.44 102 THR A CA 1
ATOM 824 C C . THR A 1 102 ? 1.831 15.711 -11.742 1 84.44 102 THR A C 1
ATOM 826 O O . THR A 1 102 ? 1.085 15.875 -10.773 1 84.44 102 THR A O 1
ATOM 829 N N . ILE A 1 103 ? 1.381 15.312 -12.781 1 80.06 103 ILE A N 1
ATOM 830 C CA . ILE A 1 103 ? -0.009 14.914 -12.969 1 80.06 103 ILE A CA 1
ATOM 831 C C . ILE A 1 103 ? -0.345 13.766 -12.016 1 80.06 103 ILE A C 1
ATOM 833 O O . ILE A 1 103 ? -1.424 13.742 -11.422 1 80.06 103 ILE A O 1
ATOM 837 N N . SER A 1 104 ? 0.555 12.93 -11.641 1 80.69 104 SER A N 1
ATOM 838 C CA . SER A 1 104 ? 0.2 11.75 -10.867 1 80.69 104 SER A CA 1
ATOM 839 C C . SER A 1 104 ? 1.007 11.672 -9.578 1 80.69 104 SER A C 1
ATOM 841 O O . SER A 1 104 ? 0.712 10.852 -8.703 1 80.69 104 SER A O 1
ATOM 843 N N . ARG A 1 105 ? 2.027 12.594 -9.477 1 87.5 105 ARG A N 1
ATOM 844 C CA . ARG A 1 105 ? 2.938 12.438 -8.352 1 87.5 105 ARG A CA 1
ATOM 845 C C . ARG A 1 105 ? 3.15 13.758 -7.625 1 87.5 105 ARG A C 1
ATOM 847 O O . ARG A 1 105 ? 3.178 14.82 -8.258 1 87.5 105 ARG A O 1
ATOM 854 N N . VAL A 1 106 ? 3.363 13.625 -6.336 1 92.31 106 VAL A N 1
ATOM 855 C CA . VAL A 1 106 ? 3.66 14.773 -5.484 1 92.31 106 VAL A CA 1
ATOM 856 C C . VAL A 1 106 ? 4.816 14.43 -4.543 1 92.31 106 VAL A C 1
ATOM 858 O O . VAL A 1 106 ? 4.906 13.305 -4.047 1 92.31 106 VAL A O 1
ATOM 861 N N . LYS A 1 107 ? 5.711 15.367 -4.398 1 93.5 107 LYS A N 1
ATOM 862 C CA . LYS A 1 107 ? 6.773 15.289 -3.402 1 93.5 107 LYS A CA 1
ATOM 863 C C . LYS A 1 107 ? 6.68 16.453 -2.412 1 93.5 107 LYS A C 1
ATOM 865 O O . LYS A 1 107 ? 6.551 17.609 -2.814 1 93.5 107 LYS A O 1
ATOM 870 N N . LEU A 1 108 ? 6.734 16.109 -1.176 1 95.38 108 LEU A N 1
ATOM 871 C CA . LEU A 1 108 ? 6.688 17.109 -0.106 1 95.38 108 LEU A CA 1
ATOM 872 C C . LEU A 1 108 ? 7.922 17 0.784 1 95.38 108 LEU A C 1
ATOM 874 O O . LEU A 1 108 ? 8.391 15.906 1.082 1 95.38 108 LEU A O 1
ATOM 878 N N . LYS A 1 109 ? 8.406 18.125 1.161 1 95.31 109 LYS A N 1
ATOM 879 C CA . LYS A 1 109 ? 9.398 18.219 2.23 1 95.31 109 LYS A CA 1
ATOM 880 C C . LYS A 1 109 ? 8.766 18.75 3.516 1 95.31 109 LYS A C 1
ATOM 882 O O . LYS A 1 109 ? 7.984 19.703 3.482 1 95.31 109 LYS A O 1
ATOM 887 N N . VAL A 1 110 ? 9.086 18.125 4.578 1 97.19 110 VAL A N 1
ATOM 888 C CA . VAL A 1 110 ? 8.469 18.438 5.863 1 97.19 110 VAL A CA 1
ATOM 889 C C . VAL A 1 110 ? 9.523 18.953 6.832 1 97.19 110 VAL A C 1
ATOM 891 O O . VAL A 1 110 ? 10.586 18.344 6.996 1 97.19 110 VAL A O 1
ATOM 894 N N . PHE A 1 111 ? 9.195 20.078 7.477 1 96.81 111 PHE A N 1
ATOM 895 C CA . PHE A 1 111 ? 10.086 20.703 8.438 1 96.81 111 PHE A CA 1
ATOM 896 C C . PHE A 1 111 ? 9.398 20.859 9.789 1 96.81 111 PHE A C 1
ATOM 898 O O . PHE A 1 111 ? 8.367 21.531 9.898 1 96.81 111 PHE A O 1
ATOM 905 N N . PHE A 1 112 ? 9.953 20.188 10.766 1 95.38 112 PHE A N 1
ATOM 906 C CA . PHE A 1 112 ? 9.414 20.391 12.109 1 95.38 112 PHE A CA 1
ATOM 907 C C . PHE A 1 112 ? 9.797 21.781 12.633 1 95.38 112 PHE A C 1
ATOM 909 O O . PHE A 1 112 ? 10.875 22.281 12.344 1 95.38 112 PHE A O 1
ATOM 916 N N . ALA A 1 113 ? 8.906 22.266 13.445 1 93.12 113 ALA A N 1
ATOM 917 C CA . ALA A 1 113 ? 9.188 23.578 14.039 1 93.12 113 ALA A CA 1
ATOM 918 C C . ALA A 1 113 ? 10.391 23.5 14.977 1 93.12 113 ALA A C 1
ATOM 920 O O . ALA A 1 113 ? 10.641 22.469 15.602 1 93.12 113 ALA A O 1
ATOM 921 N N . GLY A 1 114 ? 11.117 24.562 15.047 1 88.06 114 GLY A N 1
ATOM 922 C CA . GLY A 1 114 ? 12.281 24.641 15.914 1 88.06 114 GLY A CA 1
ATOM 923 C C . GLY A 1 114 ? 13.547 25.031 15.172 1 88.06 114 GLY A C 1
ATOM 924 O O . GLY A 1 114 ? 13.492 25.734 14.156 1 88.06 114 GLY A O 1
ATOM 925 N N . GLU A 1 115 ? 14.648 24.688 15.789 1 75.44 115 GLU A N 1
ATOM 926 C CA . GLU A 1 115 ? 15.953 25.094 15.281 1 75.44 115 GLU A CA 1
ATOM 927 C C . GLU A 1 115 ? 16.203 24.5 13.891 1 75.44 115 GLU A C 1
ATOM 929 O O . GLU A 1 115 ? 16.75 25.172 13.016 1 75.44 115 GLU A O 1
ATOM 934 N N . ARG A 1 116 ? 15.75 23.391 13.727 1 76.44 116 ARG A N 1
ATOM 935 C CA . ARG A 1 116 ? 16 22.734 12.453 1 76.44 116 ARG A CA 1
ATOM 936 C C . ARG A 1 116 ? 15.258 23.422 11.312 1 76.44 116 ARG A C 1
ATOM 938 O O . ARG A 1 116 ? 15.773 23.531 10.203 1 76.44 116 ARG A O 1
ATOM 945 N N . LEU A 1 117 ? 14.078 23.844 11.555 1 80.81 117 LEU A N 1
ATOM 946 C CA . LEU A 1 117 ? 13.32 24.609 10.562 1 80.81 117 LEU A CA 1
ATOM 947 C C . LEU A 1 117 ? 14.07 25.859 10.148 1 80.81 117 LEU A C 1
ATOM 949 O O . LEU A 1 117 ? 14.164 26.172 8.961 1 80.81 117 LEU A O 1
ATOM 953 N N . ASN A 1 118 ? 14.703 26.469 11.125 1 83.94 118 ASN A N 1
ATOM 954 C CA . ASN A 1 118 ? 15.438 27.703 10.867 1 83.94 118 ASN A CA 1
ATOM 955 C C . ASN A 1 118 ? 16.672 27.453 10.008 1 83.94 118 ASN A C 1
ATOM 957 O O . ASN A 1 118 ? 17.078 28.328 9.242 1 83.94 118 ASN A O 1
ATOM 961 N N . LYS A 1 119 ? 17.156 26.25 10.109 1 84.25 119 LYS A N 1
ATOM 962 C CA . LYS A 1 119 ? 18.359 25.906 9.352 1 84.25 119 LYS A CA 1
ATOM 963 C C . LYS A 1 119 ? 17.984 25.297 7.996 1 84.25 119 LYS A C 1
ATOM 965 O O . LYS A 1 119 ? 18.859 25 7.188 1 84.25 119 LYS A O 1
ATOM 970 N N . GLY A 1 120 ? 16.719 25.109 7.707 1 86.19 120 GLY A N 1
ATOM 971 C CA . GLY A 1 120 ? 16.266 24.578 6.434 1 86.19 120 GLY A CA 1
ATOM 972 C C . GLY A 1 120 ? 16.516 23.094 6.277 1 86.19 120 GLY A C 1
ATOM 973 O O . GLY A 1 120 ? 16.656 22.594 5.156 1 86.19 120 GLY A O 1
ATOM 974 N N . VAL A 1 121 ? 16.609 22.469 7.43 1 90.12 121 VAL A N 1
ATOM 975 C CA . VAL A 1 121 ? 16.875 21.031 7.398 1 90.12 121 VAL A CA 1
ATOM 976 C C . VAL A 1 121 ? 15.57 20.266 7.266 1 90.12 121 VAL A C 1
ATOM 978 O O . VAL A 1 121 ? 14.656 20.438 8.078 1 90.12 121 VAL A O 1
ATOM 981 N N . CYS A 1 122 ? 15.5 19.438 6.285 1 92.75 122 CYS A N 1
ATOM 982 C CA . CYS A 1 122 ? 14.312 18.625 6.023 1 92.75 122 CYS A CA 1
ATOM 983 C C . CYS A 1 122 ? 14.234 17.453 6.98 1 92.75 122 CYS A C 1
ATOM 985 O O . CYS A 1 122 ? 15.188 16.688 7.117 1 92.75 122 CYS A O 1
ATOM 987 N N . ASP A 1 123 ? 13.039 17.266 7.648 1 95 123 ASP A N 1
ATOM 988 C CA . ASP A 1 123 ? 12.891 16.219 8.648 1 95 123 ASP A CA 1
ATOM 989 C C . ASP A 1 123 ? 12.266 14.969 8.039 1 95 123 ASP A C 1
ATOM 991 O O . ASP A 1 123 ? 12.648 13.852 8.375 1 95 123 ASP A O 1
ATOM 995 N N . LEU A 1 124 ? 11.266 15.18 7.27 1 96.06 124 LEU A N 1
ATOM 996 C CA . LEU A 1 124 ? 10.578 14.078 6.613 1 96.06 124 LEU A CA 1
ATOM 997 C C . LEU A 1 124 ? 10.32 14.398 5.141 1 96.06 124 LEU A C 1
ATOM 999 O O . LEU A 1 124 ? 10.258 15.57 4.758 1 96.06 124 LEU A O 1
ATOM 1003 N N . LYS A 1 125 ? 10.219 13.352 4.367 1 94.62 125 LYS A N 1
ATOM 1004 C CA . LYS A 1 125 ? 9.82 13.453 2.965 1 94.62 125 LYS A CA 1
ATOM 1005 C C . LYS A 1 125 ? 8.586 12.609 2.684 1 94.62 125 LYS A C 1
ATOM 1007 O O . LYS A 1 125 ? 8.438 11.508 3.221 1 94.62 125 LYS A O 1
ATOM 1012 N N . VAL A 1 126 ? 7.711 13.117 1.929 1 95.5 126 VAL A N 1
ATOM 1013 C CA . VAL A 1 126 ? 6.543 12.391 1.449 1 95.5 126 VAL A CA 1
ATOM 1014 C C . VAL A 1 126 ? 6.562 12.328 -0.076 1 95.5 126 VAL A C 1
ATOM 1016 O O . VAL A 1 126 ? 6.719 13.352 -0.744 1 95.5 126 VAL A O 1
ATOM 1019 N N . ILE A 1 127 ? 6.453 11.18 -0.615 1 93.38 127 ILE A N 1
ATOM 1020 C CA . ILE A 1 127 ? 6.398 11.023 -2.064 1 93.38 127 ILE A CA 1
ATOM 1021 C C . ILE A 1 127 ? 5.309 10.023 -2.434 1 93.38 127 ILE A C 1
ATOM 1023 O O . ILE A 1 127 ? 5.172 8.977 -1.793 1 93.38 127 ILE A O 1
ATOM 1027 N N . GLY A 1 128 ? 4.531 10.406 -3.422 1 93.5 128 GLY A N 1
ATOM 1028 C CA . GLY A 1 128 ? 3.529 9.445 -3.859 1 93.5 128 GLY A CA 1
ATOM 1029 C C . GLY A 1 128 ? 2.512 10.039 -4.812 1 93.5 128 GLY A C 1
ATOM 1030 O O . GLY A 1 128 ? 2.764 11.078 -5.434 1 93.5 128 GLY A O 1
ATOM 1031 N N . SER A 1 129 ? 1.423 9.32 -4.969 1 90.94 129 SER A N 1
ATOM 1032 C CA . SER A 1 129 ? 0.322 9.711 -5.844 1 90.94 129 SER A CA 1
ATOM 1033 C C . SER A 1 129 ? -0.964 9.922 -5.055 1 90.94 129 SER A C 1
ATOM 1035 O O . SER A 1 129 ? -1.607 8.961 -4.633 1 90.94 129 SER A O 1
ATOM 1037 N N . PRO A 1 130 ? -1.323 11.211 -4.859 1 91.56 130 PRO A N 1
ATOM 1038 C CA . PRO A 1 130 ? -2.582 11.469 -4.156 1 91.56 130 PRO A CA 1
ATOM 1039 C C . PRO A 1 130 ? -3.777 10.789 -4.824 1 91.56 130 PRO A C 1
ATOM 1041 O O . PRO A 1 130 ? -4.691 10.328 -4.137 1 91.56 130 PRO A O 1
ATOM 1044 N N . PHE A 1 131 ? -3.719 10.672 -6.117 1 86.5 131 PHE A N 1
ATOM 1045 C CA . PHE A 1 131 ? -4.812 10.078 -6.871 1 86.5 131 PHE A CA 1
ATOM 1046 C C . PHE A 1 131 ? -4.984 8.609 -6.5 1 86.5 131 PHE A C 1
ATOM 1048 O O . PHE A 1 131 ? -6.109 8.117 -6.383 1 86.5 131 PHE A O 1
ATOM 1055 N N . MET A 1 132 ? -3.896 7.91 -6.281 1 85.94 132 MET A N 1
ATOM 1056 C CA . MET A 1 132 ? -3.928 6.484 -5.965 1 85.94 132 MET A CA 1
ATOM 1057 C C . MET A 1 132 ? -3.844 6.262 -4.457 1 85.94 132 MET A C 1
ATOM 1059 O O . MET A 1 132 ? -3.645 5.133 -4.004 1 85.94 132 MET A O 1
ATOM 1063 N N . ARG A 1 133 ? -3.893 7.332 -3.715 1 90.56 133 ARG A N 1
ATOM 1064 C CA . ARG A 1 133 ? -3.807 7.289 -2.26 1 90.56 133 ARG A CA 1
ATOM 1065 C C . ARG A 1 133 ? -2.578 6.512 -1.805 1 90.56 133 ARG A C 1
ATOM 1067 O O . ARG A 1 133 ? -2.629 5.789 -0.807 1 90.56 133 ARG A O 1
ATOM 1074 N N . SER A 1 134 ? -1.564 6.594 -2.537 1 92.56 134 SER A N 1
ATOM 1075 C CA . SER A 1 134 ? -0.353 5.82 -2.285 1 92.56 134 SER A CA 1
ATOM 1076 C C . SER A 1 134 ? 0.85 6.73 -2.068 1 92.56 134 SER A C 1
ATOM 1078 O O . SER A 1 134 ? 1.154 7.578 -2.91 1 92.56 134 SER A O 1
ATOM 1080 N N . CYS A 1 135 ? 1.494 6.516 -0.918 1 94.31 135 CYS A N 1
ATOM 1081 C CA . CYS A 1 135 ? 2.678 7.328 -0.654 1 94.31 135 CYS A CA 1
ATOM 1082 C C . CYS A 1 135 ? 3.607 6.633 0.332 1 94.31 135 CYS A C 1
ATOM 1084 O O . CYS A 1 135 ? 3.219 5.656 0.976 1 94.31 135 CYS A O 1
ATOM 1086 N N . SER A 1 136 ? 4.832 7.121 0.311 1 94.62 136 SER A N 1
ATOM 1087 C CA . SER A 1 136 ? 5.82 6.785 1.329 1 94.62 136 SER A CA 1
ATOM 1088 C C . SER A 1 136 ? 6.258 8.023 2.102 1 94.62 136 SER A C 1
ATOM 1090 O O . SER A 1 136 ? 6.543 9.07 1.506 1 94.62 136 SER A O 1
ATOM 1092 N N . ILE A 1 137 ? 6.203 7.91 3.361 1 95.81 137 ILE A N 1
ATOM 1093 C CA . ILE A 1 137 ? 6.773 8.914 4.254 1 95.81 137 ILE A CA 1
ATOM 1094 C C . ILE A 1 137 ? 8.086 8.391 4.84 1 95.81 137 ILE A C 1
ATOM 1096 O O . ILE A 1 137 ? 8.125 7.309 5.43 1 95.81 137 ILE A O 1
ATOM 1100 N N . SER A 1 138 ? 9.125 9.164 4.715 1 94.31 138 SER A N 1
ATOM 1101 C CA . SER A 1 138 ? 10.43 8.664 5.133 1 94.31 138 SER A CA 1
ATOM 1102 C C . SER A 1 138 ? 11.188 9.711 5.945 1 94.31 138 SER A C 1
ATOM 1104 O O . SER A 1 138 ? 10.969 10.914 5.773 1 94.31 138 SER A O 1
ATOM 1106 N N . LYS A 1 139 ? 11.984 9.266 6.812 1 93.94 139 LYS A N 1
ATOM 1107 C CA . LYS A 1 139 ? 12.945 10.055 7.578 1 93.94 139 LYS A CA 1
ATOM 1108 C C . LYS A 1 139 ? 14.375 9.555 7.348 1 93.94 139 LYS A C 1
ATOM 1110 O O . LYS A 1 139 ? 14.711 8.438 7.734 1 93.94 139 LYS A O 1
ATOM 1115 N N . ASP A 1 140 ? 15.195 10.414 6.715 1 88.94 140 ASP A N 1
ATOM 1116 C CA . ASP A 1 140 ? 16.594 10.078 6.457 1 88.94 140 ASP A CA 1
ATOM 1117 C C . ASP A 1 140 ? 16.703 8.758 5.711 1 88.94 140 ASP A C 1
ATOM 1119 O O . ASP A 1 140 ? 17.531 7.91 6.059 1 88.94 140 ASP A O 1
ATOM 1123 N N . GLY A 1 141 ? 15.766 8.484 4.883 1 83.44 141 GLY A N 1
ATOM 1124 C CA . GLY A 1 141 ? 15.82 7.289 4.055 1 83.44 141 GLY A CA 1
ATOM 1125 C C . GLY A 1 141 ? 15.047 6.121 4.633 1 83.44 141 GLY A C 1
ATOM 1126 O O . GLY A 1 141 ? 14.758 5.152 3.928 1 83.44 141 GLY A O 1
ATOM 1127 N N . ASP A 1 142 ? 14.734 6.203 5.871 1 88.44 142 ASP A N 1
ATOM 1128 C CA . ASP A 1 142 ? 13.992 5.121 6.508 1 88.44 142 ASP A CA 1
ATOM 1129 C C . ASP A 1 142 ? 12.492 5.32 6.352 1 88.44 142 ASP A C 1
ATOM 1131 O O . ASP A 1 142 ? 11.992 6.441 6.473 1 88.44 142 ASP A O 1
ATOM 1135 N N . LEU A 1 143 ? 11.867 4.23 6.145 1 90.44 143 LEU A N 1
ATOM 1136 C CA . LEU A 1 143 ? 10.414 4.27 5.969 1 90.44 143 LEU A CA 1
ATOM 1137 C C . LEU A 1 143 ? 9.711 4.527 7.297 1 90.44 143 LEU A C 1
ATOM 1139 O O . LEU A 1 143 ? 9.977 3.84 8.289 1 90.44 143 LEU A O 1
ATOM 1143 N N . VAL A 1 144 ? 8.867 5.5 7.352 1 95.31 144 VAL A N 1
ATOM 1144 C CA . VAL A 1 144 ? 8.117 5.871 8.547 1 95.31 144 VAL A CA 1
ATOM 1145 C C . VAL A 1 144 ? 6.66 5.434 8.398 1 95.31 144 VAL A C 1
ATOM 1147 O O . VAL A 1 144 ? 6.055 4.941 9.352 1 95.31 144 VAL A O 1
ATOM 1150 N N . ALA A 1 145 ? 6.129 5.605 7.242 1 96.88 145 ALA A N 1
ATOM 1151 C CA . ALA A 1 145 ? 4.746 5.223 6.973 1 96.88 145 ALA A CA 1
ATOM 1152 C C . ALA A 1 145 ? 4.516 5.008 5.48 1 96.88 145 ALA A C 1
ATOM 1154 O O . ALA A 1 145 ? 5.312 5.453 4.652 1 96.88 145 ALA A O 1
ATOM 1155 N N . GLN A 1 146 ? 3.52 4.336 5.219 1 95.88 146 GLN A N 1
ATOM 1156 C CA . GLN A 1 146 ? 3.143 4.039 3.842 1 95.88 146 GLN A CA 1
ATOM 1157 C C . GLN A 1 146 ? 1.628 3.918 3.699 1 95.88 146 GLN A C 1
ATOM 1159 O O . GLN A 1 146 ? 0.961 3.357 4.57 1 95.88 146 GLN A O 1
ATOM 1164 N N . SER A 1 147 ? 1.063 4.445 2.582 1 95.81 147 SER A N 1
ATOM 1165 C CA . SER A 1 147 ? -0.371 4.316 2.344 1 95.81 147 SER A CA 1
ATOM 1166 C C . SER A 1 147 ? -0.649 3.578 1.038 1 95.81 147 SER A C 1
ATOM 1168 O O . SER A 1 147 ? 0.212 3.518 0.157 1 95.81 147 SER A O 1
ATOM 1170 N N . SER A 1 148 ? -1.757 3.039 0.965 1 92.75 148 SER A N 1
ATOM 1171 C CA . SER A 1 148 ? -2.176 2.326 -0.239 1 92.75 148 SER A CA 1
ATOM 1172 C C . SER A 1 148 ? -3.689 2.365 -0.405 1 92.75 148 SER A C 1
ATOM 1174 O O . SER A 1 148 ? -4.43 2.332 0.581 1 92.75 148 SER A O 1
ATOM 1176 N N . LEU A 1 149 ? -4.078 2.402 -1.683 1 90.94 149 LEU A N 1
ATOM 1177 C CA . LEU A 1 149 ? -5.492 2.264 -2.004 1 90.94 149 LEU A CA 1
ATOM 1178 C C . LEU A 1 149 ? -5.984 0.852 -1.698 1 90.94 149 LEU A C 1
ATOM 1180 O O . LEU A 1 149 ? -5.281 -0.126 -1.968 1 90.94 149 LEU A O 1
ATOM 1184 N N . MET A 1 150 ? -7.18 0.764 -1.045 1 88.88 150 MET A N 1
ATOM 1185 C CA . MET A 1 150 ? -7.852 -0.519 -0.864 1 88.88 150 MET A CA 1
ATOM 1186 C C . MET A 1 150 ? -8.875 -0.758 -1.97 1 88.88 150 MET A C 1
ATOM 1188 O O . MET A 1 150 ? -9.984 -0.23 -1.916 1 88.88 150 MET A O 1
ATOM 1192 N N . TYR A 1 151 ? -8.461 -1.636 -2.887 1 86.31 151 TYR A N 1
ATOM 1193 C CA . TYR A 1 151 ? -9.305 -1.853 -4.055 1 86.31 151 TYR A CA 1
ATOM 1194 C C . TYR A 1 151 ? -10.547 -2.66 -3.693 1 86.31 151 TYR A C 1
ATOM 1196 O O . TYR A 1 151 ? -10.469 -3.604 -2.9 1 86.31 151 TYR A O 1
ATOM 1204 N N . ASN A 1 152 ? -11.695 -2.1 -3.982 1 69.12 152 ASN A N 1
ATOM 1205 C CA . ASN A 1 152 ? -12.953 -2.818 -3.764 1 69.12 152 ASN A CA 1
ATOM 1206 C C . ASN A 1 152 ? -13.406 -3.549 -5.023 1 69.12 152 ASN A C 1
ATOM 1208 O O . ASN A 1 152 ? -13.211 -3.057 -6.137 1 69.12 152 ASN A O 1
ATOM 1212 N N . LEU A 1 153 ? -13.578 -4.844 -4.914 1 55.12 153 LEU A N 1
ATOM 1213 C CA . LEU A 1 153 ? -13.938 -5.746 -6.004 1 55.12 153 LEU A CA 1
ATOM 1214 C C . LEU A 1 153 ? -15.266 -5.344 -6.633 1 55.12 153 LEU A C 1
ATOM 1216 O O . LEU A 1 153 ? -15.508 -5.625 -7.809 1 55.12 153 LEU A O 1
ATOM 1220 N N . ILE A 1 154 ? -16.062 -4.742 -5.809 1 51.59 154 ILE A N 1
ATOM 1221 C CA . ILE A 1 154 ? -17.406 -4.609 -6.363 1 51.59 154 ILE A CA 1
ATOM 1222 C C . ILE A 1 154 ? -17.391 -3.631 -7.535 1 51.59 154 ILE A C 1
ATOM 1224 O O . ILE A 1 154 ? -18.109 -3.811 -8.516 1 51.59 154 ILE A O 1
ATOM 1228 N N . GLU A 1 155 ? -16.547 -2.688 -7.383 1 54.81 155 GLU A N 1
ATOM 1229 C CA . GLU A 1 155 ? -16.766 -1.616 -8.352 1 54.81 155 GLU A CA 1
ATOM 1230 C C . GLU A 1 155 ? -15.695 -1.64 -9.445 1 54.81 155 GLU A C 1
ATOM 1232 O O . GLU A 1 155 ? -14.57 -2.064 -9.203 1 54.81 155 GLU A O 1
ATOM 1237 N N . ARG A 1 156 ? -16.172 -1.593 -10.688 1 52.97 156 ARG A N 1
ATOM 1238 C CA . ARG A 1 156 ? -15.359 -1.428 -11.891 1 52.97 156 ARG A CA 1
ATOM 1239 C C . ARG A 1 156 ? -14.219 -0.45 -11.641 1 52.97 156 ARG A C 1
ATOM 1241 O O . ARG A 1 156 ? -13.125 -0.612 -12.188 1 52.97 156 ARG A O 1
ATOM 1248 N N . TYR A 1 157 ? -14.609 0.528 -10.883 1 57.16 157 TYR A N 1
ATOM 1249 C CA . TYR A 1 157 ? -13.57 1.512 -10.578 1 57.16 157 TYR A CA 1
ATOM 1250 C C . TYR A 1 157 ? -13.227 1.506 -9.102 1 57.16 157 TYR A C 1
ATOM 1252 O O . TYR A 1 157 ? -14.094 1.282 -8.25 1 57.16 157 TYR A O 1
ATOM 1260 N N . PRO A 1 158 ? -11.938 1.358 -8.867 1 57.72 158 PRO A N 1
ATOM 1261 C CA . PRO A 1 158 ? -11.602 1.388 -7.441 1 57.72 158 PRO A CA 1
ATOM 1262 C C . PRO A 1 158 ? -12.133 2.631 -6.73 1 57.72 158 PRO A C 1
ATOM 1264 O O . PRO A 1 158 ? -12 3.744 -7.246 1 57.72 158 PRO A O 1
ATOM 1267 N N . SER A 1 159 ? -13.047 2.471 -5.906 1 71.62 159 SER A N 1
ATOM 1268 C CA . SER A 1 159 ? -13.367 3.594 -5.031 1 71.62 159 SER A CA 1
ATOM 1269 C C . SER A 1 159 ? -12.117 4.141 -4.352 1 71.62 159 SER A C 1
ATOM 1271 O O . SER A 1 159 ? -11.25 3.377 -3.93 1 71.62 159 SER A O 1
ATOM 1273 N N . ARG A 1 160 ? -11.852 5.418 -4.496 1 79.56 160 ARG A N 1
ATOM 1274 C CA . ARG A 1 160 ? -10.742 6.09 -3.836 1 79.56 160 ARG A CA 1
ATOM 1275 C C . ARG A 1 160 ? -11.109 6.488 -2.41 1 79.56 160 ARG A C 1
ATOM 1277 O O . ARG A 1 160 ? -10.43 7.312 -1.795 1 79.56 160 ARG A O 1
ATOM 1284 N N . ASP A 1 161 ? -12.156 5.816 -1.889 1 81.88 161 ASP A N 1
ATOM 1285 C CA . ASP A 1 161 ? -12.703 6.219 -0.594 1 81.88 161 ASP A CA 1
ATOM 1286 C C . ASP A 1 161 ? -12.109 5.379 0.535 1 81.88 161 ASP A C 1
ATOM 1288 O O . ASP A 1 161 ? -12.242 5.727 1.71 1 81.88 161 ASP A O 1
ATOM 1292 N N . LYS A 1 162 ? -11.484 4.273 0.144 1 87.56 162 LYS A N 1
ATOM 1293 C CA . LYS A 1 162 ? -10.922 3.41 1.18 1 87.56 162 LYS A CA 1
ATOM 1294 C C . LYS A 1 162 ? -9.43 3.186 0.959 1 87.56 162 LYS A C 1
ATOM 1296 O O . LYS A 1 162 ? -9.016 2.73 -0.108 1 87.56 162 LYS A O 1
ATOM 1301 N N . PHE A 1 163 ? -8.695 3.49 1.931 1 91.62 163 PHE A N 1
ATOM 1302 C CA . PHE A 1 163 ? -7.246 3.32 1.848 1 91.62 163 PHE A CA 1
ATOM 1303 C C . PHE A 1 163 ? -6.656 3.018 3.221 1 91.62 163 PHE A C 1
ATOM 1305 O O . PHE A 1 163 ? -7.332 3.172 4.238 1 91.62 163 PHE A O 1
ATOM 1312 N N . ARG A 1 164 ? -5.535 2.459 3.162 1 94 164 ARG A N 1
ATOM 1313 C CA . ARG A 1 164 ? -4.828 1.988 4.348 1 94 164 ARG A CA 1
ATOM 1314 C C . ARG A 1 164 ? -3.545 2.781 4.57 1 94 164 ARG A C 1
ATOM 1316 O O . ARG A 1 164 ? -2.787 3.025 3.627 1 94 164 ARG A O 1
ATOM 1323 N N . LEU A 1 165 ? -3.381 3.236 5.75 1 96.38 165 LEU A N 1
ATOM 1324 C CA . LEU A 1 165 ? -2.15 3.883 6.191 1 96.38 165 LEU A CA 1
ATOM 1325 C C . LEU A 1 165 ? -1.421 3.02 7.215 1 96.38 165 LEU A C 1
ATOM 1327 O O . LEU A 1 165 ? -1.949 2.752 8.297 1 96.38 165 LEU A O 1
ATOM 1331 N N . THR A 1 166 ? -0.227 2.545 6.852 1 95.06 166 THR A N 1
ATOM 1332 C CA . THR A 1 166 ? 0.618 1.78 7.762 1 95.06 166 THR A CA 1
ATOM 1333 C C . THR A 1 166 ? 1.696 2.67 8.375 1 95.06 166 THR A C 1
ATOM 1335 O O . THR A 1 166 ? 2.467 3.307 7.652 1 95.06 166 THR A O 1
ATOM 1338 N N . ILE A 1 167 ? 1.72 2.711 9.672 1 96.25 167 ILE A N 1
ATOM 1339 C CA . ILE A 1 167 ? 2.734 3.469 10.398 1 96.25 167 ILE A CA 1
ATOM 1340 C C . ILE A 1 167 ? 3.725 2.512 11.055 1 96.25 167 ILE A C 1
ATOM 1342 O O . ILE A 1 167 ? 3.338 1.666 11.867 1 96.25 167 ILE A O 1
ATOM 1346 N N . PHE A 1 168 ? 4.984 2.67 10.672 1 93.25 168 PHE A N 1
ATOM 1347 C CA . PHE A 1 168 ? 6.023 1.784 11.195 1 93.25 168 PHE A CA 1
ATOM 1348 C C . PHE A 1 168 ? 6.531 2.275 12.539 1 93.25 168 PHE A C 1
ATOM 1350 O O . PHE A 1 168 ? 6.391 3.455 12.875 1 93.25 168 PHE A O 1
ATOM 1357 N N . PRO A 1 169 ? 7.086 1.321 13.305 1 92.19 169 PRO A N 1
ATOM 1358 C CA . PRO A 1 169 ? 7.586 1.729 14.617 1 92.19 169 PRO A CA 1
ATOM 1359 C C . PRO A 1 169 ? 8.594 2.871 14.539 1 92.19 169 PRO A C 1
ATOM 1361 O O . PRO A 1 169 ? 9.414 2.912 13.617 1 92.19 169 PRO A O 1
ATOM 1364 N N . GLY A 1 170 ? 8.445 3.791 15.469 1 92.69 170 GLY A N 1
ATOM 1365 C CA . GLY A 1 170 ? 9.344 4.938 15.508 1 92.69 170 GLY A CA 1
ATOM 1366 C C . GLY A 1 170 ? 8.945 5.965 16.547 1 92.69 170 GLY A C 1
ATOM 1367 O O . GLY A 1 170 ? 8.133 5.676 17.438 1 92.69 170 GLY A O 1
ATOM 1368 N N . ILE A 1 171 ? 9.555 7.082 16.438 1 93 171 ILE A N 1
ATOM 1369 C CA . ILE A 1 171 ? 9.422 8.062 17.5 1 93 171 ILE A CA 1
ATOM 1370 C C . ILE A 1 171 ? 8.422 9.141 17.094 1 93 171 ILE A C 1
ATOM 1372 O O . ILE A 1 171 ? 8 9.953 17.922 1 93 171 ILE A O 1
ATOM 1376 N N . ILE A 1 172 ? 8.023 9.219 15.828 1 95.12 172 ILE A N 1
ATOM 1377 C CA . ILE A 1 172 ? 7.137 10.281 15.359 1 95.12 172 ILE A CA 1
ATOM 1378 C C . ILE A 1 172 ? 5.703 9.984 15.797 1 95.12 172 ILE A C 1
ATOM 1380 O O . ILE A 1 172 ? 5.223 8.859 15.656 1 95.12 172 ILE A O 1
ATOM 1384 N N . ASP A 1 173 ? 5.059 11.008 16.344 1 95.31 173 ASP A N 1
ATOM 1385 C CA . ASP A 1 173 ? 3.674 10.883 16.797 1 95.31 173 ASP A CA 1
ATOM 1386 C C . ASP A 1 173 ? 2.754 10.484 15.641 1 95.31 173 ASP A C 1
ATOM 1388 O O . ASP A 1 173 ? 2.83 11.062 14.555 1 95.31 173 ASP A O 1
ATOM 1392 N N . HIS A 1 174 ? 1.865 9.523 15.938 1 97.44 174 HIS A N 1
ATOM 1393 C CA . HIS A 1 174 ? 0.964 9.016 14.906 1 97.44 174 HIS A CA 1
ATOM 1394 C C . HIS A 1 174 ? 0.068 10.133 14.367 1 97.44 174 HIS A C 1
ATOM 1396 O O . HIS A 1 174 ? -0.232 10.164 13.172 1 97.44 174 HIS A O 1
ATOM 1402 N N . SER A 1 175 ? -0.345 11 15.258 1 97.62 175 SER A N 1
ATOM 1403 C CA . SER A 1 175 ? -1.219 12.078 14.805 1 97.62 175 SER A CA 1
ATOM 1404 C C . SER A 1 175 ? -0.512 12.984 13.805 1 97.62 175 SER A C 1
ATOM 1406 O O . SER A 1 175 ? -1.143 13.516 12.891 1 97.62 175 SER A O 1
ATOM 1408 N N . LEU A 1 176 ? 0.761 13.133 13.961 1 97.38 176 LEU A N 1
ATOM 1409 C CA . LEU A 1 176 ? 1.533 13.938 13.023 1 97.38 176 LEU A CA 1
ATOM 1410 C C . LEU A 1 176 ? 1.613 13.266 11.656 1 97.38 176 LEU A C 1
ATOM 1412 O O . LEU A 1 176 ? 1.503 13.922 10.625 1 97.38 176 LEU A O 1
ATOM 1416 N N . ILE A 1 177 ? 1.763 11.961 11.656 1 98.12 177 ILE A N 1
ATOM 1417 C CA . ILE A 1 177 ? 1.812 11.188 10.414 1 98.12 177 ILE A CA 1
ATOM 1418 C C . ILE A 1 177 ? 0.476 11.297 9.688 1 98.12 177 ILE A C 1
ATOM 1420 O O . ILE A 1 177 ? 0.441 11.484 8.469 1 98.12 177 ILE A O 1
ATOM 1424 N N . VAL A 1 178 ? -0.585 11.211 10.453 1 97.88 178 VAL A N 1
ATOM 1425 C CA . VAL A 1 178 ? -1.915 11.328 9.859 1 97.88 178 VAL A CA 1
ATOM 1426 C C . VAL A 1 178 ? -2.098 12.727 9.273 1 97.88 178 VAL A C 1
ATOM 1428 O O . VAL A 1 178 ? -2.619 12.875 8.164 1 97.88 178 VAL A O 1
ATOM 1431 N N . ALA A 1 179 ? -1.653 13.734 9.984 1 97.5 179 ALA A N 1
ATOM 1432 C CA . ALA A 1 179 ? -1.739 15.102 9.477 1 97.5 179 ALA A CA 1
ATOM 1433 C C . ALA A 1 179 ? -0.989 15.242 8.156 1 97.5 179 ALA A C 1
ATOM 1435 O O . ALA A 1 179 ? -1.489 15.859 7.211 1 97.5 179 ALA A O 1
ATOM 1436 N N . LEU A 1 180 ? 0.17 14.695 8.086 1 97.94 180 LEU A N 1
ATOM 1437 C CA . LEU A 1 180 ? 0.972 14.742 6.871 1 97.94 180 LEU A CA 1
ATOM 1438 C C . LEU A 1 180 ? 0.26 14.039 5.719 1 97.94 180 LEU A C 1
ATOM 1440 O O . LEU A 1 180 ? 0.287 14.516 4.582 1 97.94 180 LEU A O 1
ATOM 1444 N N . PHE A 1 181 ? -0.331 12.93 6.027 1 97.19 181 PHE A N 1
ATOM 1445 C CA . PHE A 1 181 ? -1.068 12.203 5.004 1 97.19 181 PHE A CA 1
ATOM 1446 C C . PHE A 1 181 ? -2.227 13.031 4.469 1 97.19 181 PHE A C 1
ATOM 1448 O O . PHE A 1 181 ? -2.486 13.047 3.264 1 97.19 181 PHE A O 1
ATOM 1455 N N . VAL A 1 182 ? -2.906 13.68 5.363 1 96.06 182 VAL A N 1
ATOM 1456 C CA . VAL A 1 182 ? -4.012 14.539 4.965 1 96.06 182 VAL A CA 1
ATOM 1457 C C . VAL A 1 182 ? -3.496 15.656 4.059 1 96.06 182 VAL A C 1
ATOM 1459 O O . VAL A 1 182 ? -4.133 16 3.061 1 96.06 182 VAL A O 1
ATOM 1462 N N . ILE A 1 183 ? -2.385 16.234 4.375 1 96.69 183 ILE A N 1
ATOM 1463 C CA . ILE A 1 183 ? -1.767 17.266 3.533 1 96.69 183 ILE A CA 1
ATOM 1464 C C . ILE A 1 183 ? -1.429 16.672 2.168 1 96.69 183 ILE A C 1
ATOM 1466 O O . ILE A 1 183 ? -1.711 17.281 1.133 1 96.69 183 ILE A O 1
ATOM 1470 N N . PHE A 1 184 ? -0.883 15.492 2.168 1 96.44 184 PHE A N 1
ATOM 1471 C CA . PHE A 1 184 ? -0.518 14.789 0.943 1 96.44 184 PHE A CA 1
ATOM 1472 C C . PHE A 1 184 ? -1.729 14.625 0.033 1 96.44 184 PHE A C 1
ATOM 1474 O O . PHE A 1 184 ? -1.631 14.82 -1.181 1 96.44 184 PHE A O 1
ATOM 1481 N N . LEU A 1 185 ? -2.848 14.281 0.63 1 92.94 185 LEU A N 1
ATOM 1482 C CA . LEU A 1 185 ? -4.055 14.078 -0.16 1 92.94 185 LEU A CA 1
ATOM 1483 C C . LEU A 1 185 ? -4.441 15.344 -0.909 1 92.94 185 LEU A C 1
ATOM 1485 O O . LEU A 1 185 ? -5.062 15.281 -1.974 1 92.94 185 LEU A O 1
ATOM 1489 N N . LYS A 1 186 ? -4.055 16.484 -0.448 1 86.81 186 LYS A N 1
ATOM 1490 C CA . LYS A 1 186 ? -4.367 17.766 -1.074 1 86.81 186 LYS A CA 1
ATOM 1491 C C . LYS A 1 186 ? -3.166 18.297 -1.849 1 86.81 186 LYS A C 1
ATOM 1493 O O . LYS A 1 186 ? -3.186 19.438 -2.32 1 86.81 186 LYS A O 1
ATOM 1498 N N . GLY A 1 187 ? -2.133 17.5 -1.91 1 77.19 187 GLY A N 1
ATOM 1499 C CA . GLY A 1 187 ? -0.865 17.953 -2.469 1 77.19 187 GLY A CA 1
ATOM 1500 C C . GLY A 1 187 ? -0.962 18.344 -3.932 1 77.19 187 GLY A C 1
ATOM 1501 O O . GLY A 1 187 ? -0.1 19.062 -4.449 1 77.19 187 GLY A O 1
ATOM 1502 N N . ARG A 1 188 ? -2.029 17.922 -4.566 1 68.31 188 ARG A N 1
ATOM 1503 C CA . ARG A 1 188 ? -2.156 18.297 -5.969 1 68.31 188 ARG A CA 1
ATOM 1504 C C . ARG A 1 188 ? -2.887 19.641 -6.105 1 68.31 188 ARG A C 1
ATOM 1506 O O . ARG A 1 188 ? -2.883 20.25 -7.176 1 68.31 188 ARG A O 1
ATOM 1513 N N . LYS A 1 189 ? -3.457 20 -5.039 1 69 189 LYS A N 1
ATOM 1514 C CA . LYS A 1 189 ? -4.18 21.266 -5.125 1 69 189 LYS A CA 1
ATOM 1515 C C . LYS A 1 189 ? -3.227 22.438 -5.039 1 69 189 LYS A C 1
ATOM 1517 O O . LYS A 1 189 ? -2.203 22.375 -4.355 1 69 189 LYS A O 1
ATOM 1522 N N . MET B 1 1 ? 9.977 -52.344 6.934 1 25.75 1 MET B N 1
ATOM 1523 C CA . MET B 1 1 ? 10.516 -51.094 6.383 1 25.75 1 MET B CA 1
ATOM 1524 C C . MET B 1 1 ? 9.633 -49.906 6.762 1 25.75 1 MET B C 1
ATOM 1526 O O . MET B 1 1 ? 8.477 -49.844 6.359 1 25.75 1 MET B O 1
ATOM 1530 N N . GLU B 1 2 ? 9.758 -49.312 7.973 1 28.5 2 GLU B N 1
ATOM 1531 C CA . GLU B 1 2 ? 8.945 -48.375 8.758 1 28.5 2 GLU B CA 1
ATOM 1532 C C . GLU B 1 2 ? 8.875 -47.031 8.086 1 28.5 2 GLU B C 1
ATOM 1534 O O . GLU B 1 2 ? 9.898 -46.438 7.738 1 28.5 2 GLU B O 1
ATOM 1539 N N . MET B 1 3 ? 7.855 -46.781 7.297 1 27.22 3 MET B N 1
ATOM 1540 C CA . MET B 1 3 ? 7.598 -45.594 6.52 1 27.22 3 MET B CA 1
ATOM 1541 C C . MET B 1 3 ? 7.707 -44.344 7.391 1 27.22 3 MET B C 1
ATOM 1543 O O . MET B 1 3 ? 6.969 -44.188 8.367 1 27.22 3 MET B O 1
ATOM 1547 N N . GLU B 1 4 ? 8.922 -43.812 7.641 1 28.83 4 GLU B N 1
ATOM 1548 C CA . GLU B 1 4 ? 9.219 -42.562 8.344 1 28.83 4 GLU B CA 1
ATOM 1549 C C . GLU B 1 4 ? 8.25 -41.469 7.93 1 28.83 4 GLU B C 1
ATOM 1551 O O . GLU B 1 4 ? 8.047 -41.219 6.738 1 28.83 4 GLU B O 1
ATOM 1556 N N . THR B 1 5 ? 7.223 -41.25 8.727 1 30.06 5 THR B N 1
ATOM 1557 C CA . THR B 1 5 ? 6.234 -40.188 8.742 1 30.06 5 THR B CA 1
ATOM 1558 C C . THR B 1 5 ? 6.891 -38.844 8.445 1 30.06 5 THR B C 1
ATOM 1560 O O . THR B 1 5 ? 7.945 -38.5 9 1 30.06 5 THR B O 1
ATOM 1563 N N . SER B 1 6 ? 6.754 -38.375 7.203 1 30.16 6 SER B N 1
ATOM 1564 C CA . SER B 1 6 ? 7.09 -37.062 6.652 1 30.16 6 SER B CA 1
ATOM 1565 C C . SER B 1 6 ? 6.922 -35.969 7.695 1 30.16 6 SER B C 1
ATOM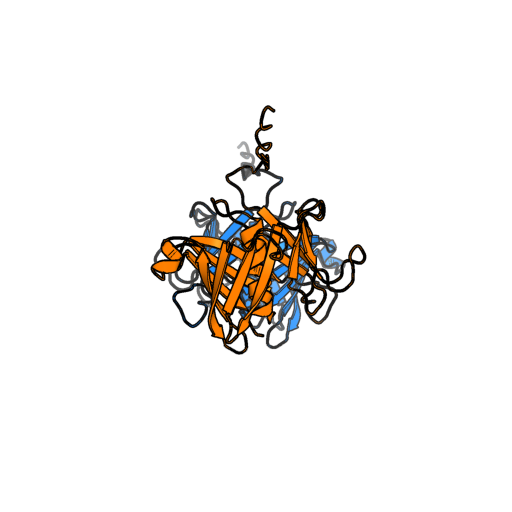 1567 O O . SER B 1 6 ? 5.902 -35.906 8.391 1 30.16 6 SER B O 1
ATOM 1569 N N . GLU B 1 7 ? 8 -35.562 8.406 1 28.28 7 GLU B N 1
ATOM 1570 C CA . GLU B 1 7 ? 8.188 -34.406 9.266 1 28.28 7 GLU B CA 1
ATOM 1571 C C . GLU B 1 7 ? 7.312 -33.25 8.82 1 28.28 7 GLU B C 1
ATOM 1573 O O . GLU B 1 7 ? 7.324 -32.844 7.648 1 28.28 7 GLU B O 1
ATOM 1578 N N . ASP B 1 8 ? 6.215 -33.062 9.523 1 27.83 8 ASP B N 1
ATOM 1579 C CA . ASP B 1 8 ? 5.281 -31.953 9.562 1 27.83 8 ASP B CA 1
ATOM 1580 C C . ASP B 1 8 ? 6.023 -30.625 9.523 1 27.83 8 ASP B C 1
ATOM 1582 O O . ASP B 1 8 ? 6.88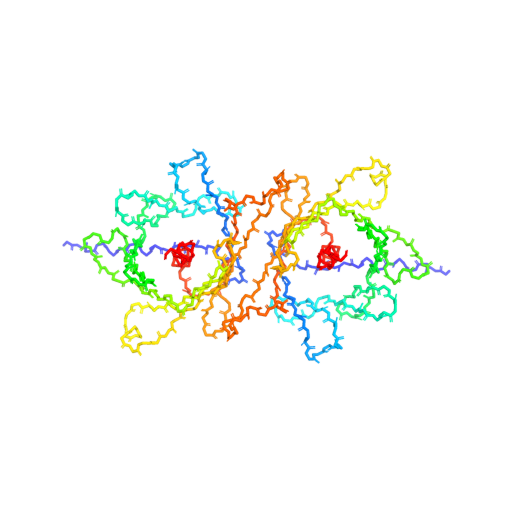3 -30.359 10.367 1 27.83 8 ASP B O 1
ATOM 1586 N N . TRP B 1 9 ? 6.488 -30.188 8.445 1 28.56 9 TRP B N 1
ATOM 1587 C CA . TRP B 1 9 ? 6.953 -28.828 8.219 1 28.56 9 TRP B CA 1
ATOM 1588 C C . TRP B 1 9 ? 6.172 -27.828 9.07 1 28.56 9 TRP B C 1
ATOM 1590 O O . TRP B 1 9 ? 4.996 -27.578 8.812 1 28.56 9 TRP B O 1
ATOM 1600 N N . GLU B 1 10 ? 6.312 -27.953 10.445 1 28.28 10 GLU B N 1
ATOM 1601 C CA . GLU B 1 10 ? 5.793 -26.938 11.352 1 28.28 10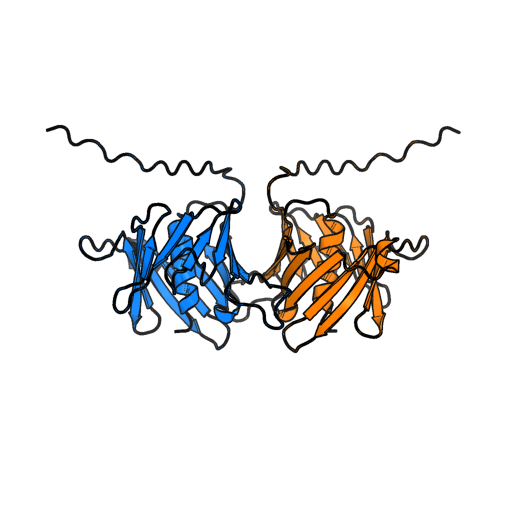 GLU B CA 1
ATOM 1602 C C . GLU B 1 10 ? 6.398 -25.562 11.047 1 28.28 10 GLU B C 1
ATOM 1604 O O . GLU B 1 10 ? 7.582 -25.328 11.297 1 28.28 10 GLU B O 1
ATOM 1609 N N . TYR B 1 11 ? 6.316 -25.047 9.898 1 29.34 11 TYR B N 1
ATOM 1610 C CA . TYR B 1 11 ? 6.523 -23.609 9.883 1 29.34 11 TYR B CA 1
ATOM 1611 C C . TYR B 1 11 ? 6.012 -22.969 11.172 1 29.34 11 TYR B C 1
ATOM 1613 O O . TYR B 1 11 ? 4.809 -22.969 11.43 1 29.34 11 TYR B O 1
ATOM 1621 N N . THR B 1 12 ? 6.805 -23.141 12.258 1 31.55 12 THR B N 1
ATOM 1622 C CA . THR B 1 12 ? 6.543 -22.422 13.508 1 31.55 12 THR B CA 1
ATOM 1623 C C . THR B 1 12 ? 6.539 -20.906 13.273 1 31.55 12 THR B C 1
ATOM 1625 O O . THR B 1 12 ? 7.59 -20.266 13.328 1 31.55 12 THR B O 1
ATOM 1628 N N . GLY B 1 13 ? 6.129 -20.453 12.109 1 33.03 13 GLY B N 1
ATOM 1629 C CA . GLY B 1 13 ? 5.863 -19.016 12.094 1 33.03 13 GLY B CA 1
ATOM 1630 C C . GLY B 1 13 ? 5.398 -18.484 13.438 1 33.03 13 GLY B C 1
ATOM 1631 O O . GLY B 1 13 ? 4.328 -18.859 13.922 1 33.03 13 GLY B O 1
ATOM 1632 N N . THR B 1 14 ? 6.238 -18.594 14.391 1 34.19 14 THR B N 1
ATOM 1633 C CA . THR B 1 14 ? 5.91 -17.797 15.57 1 34.19 14 THR B CA 1
ATOM 1634 C C . THR B 1 14 ? 5.148 -16.531 15.188 1 34.19 14 THR B C 1
ATOM 1636 O O . THR B 1 14 ? 5.746 -15.562 14.727 1 34.19 14 THR B O 1
ATOM 1639 N N . GLU B 1 15 ? 4.324 -16.578 14.219 1 39.09 15 GLU B N 1
ATOM 1640 C CA . GLU B 1 15 ? 3.217 -15.766 13.727 1 39.09 15 GLU B CA 1
ATOM 1641 C C . GLU B 1 15 ? 2.453 -15.125 14.883 1 39.09 15 GLU B C 1
ATOM 1643 O O . GLU B 1 15 ? 1.869 -15.828 15.711 1 39.09 15 GLU B O 1
ATOM 1648 N N . ASP B 1 16 ? 3.014 -14.383 15.656 1 43.69 16 ASP B N 1
ATOM 1649 C CA . ASP B 1 16 ? 2.023 -13.656 16.438 1 43.69 16 ASP B CA 1
ATOM 1650 C C . ASP B 1 16 ? 0.719 -13.492 15.664 1 43.69 16 ASP B C 1
ATOM 1652 O O . ASP B 1 16 ? 0.665 -12.742 14.688 1 43.69 16 ASP B O 1
ATOM 1656 N N . GLU B 1 17 ? -0.047 -14.609 15.516 1 54.22 17 GLU B N 1
ATOM 1657 C CA . GLU B 1 17 ? -1.245 -15.031 14.797 1 54.22 17 GLU B CA 1
ATOM 1658 C C . GLU B 1 17 ? -2.25 -13.891 14.68 1 54.22 17 GLU B C 1
ATOM 1660 O O . GLU B 1 17 ? -3.238 -14 13.953 1 54.22 17 GLU B O 1
ATOM 1665 N N . HIS B 1 18 ? -1.889 -12.719 15.234 1 68.94 18 HIS B N 1
ATOM 1666 C CA . HIS B 1 18 ? -2.945 -11.711 15.195 1 68.94 18 HIS B CA 1
ATOM 1667 C C . HIS B 1 18 ? -2.449 -10.414 14.57 1 68.94 18 HIS B C 1
ATOM 1669 O O . HIS B 1 18 ? -3.164 -9.406 14.57 1 68.94 18 HIS B O 1
ATOM 1675 N N . ILE B 1 19 ? -1.125 -10.656 13.883 1 83.5 19 ILE B N 1
ATOM 1676 C CA . ILE B 1 19 ? -0.635 -9.414 13.297 1 83.5 19 ILE B CA 1
ATOM 1677 C C . ILE B 1 19 ? -0.273 -9.648 11.828 1 83.5 19 ILE B C 1
ATOM 1679 O O . ILE B 1 19 ? 0.266 -10.703 11.477 1 83.5 19 ILE B O 1
ATOM 1683 N N . PRO B 1 20 ? -0.532 -8.695 10.992 1 89.94 20 PRO B N 1
ATOM 1684 C CA . PRO B 1 20 ? -0.151 -8.812 9.586 1 89.94 20 PRO B CA 1
ATOM 1685 C C . PRO B 1 20 ? 1.351 -9.016 9.398 1 89.94 20 PRO B C 1
ATOM 1687 O O . PRO B 1 20 ? 2.146 -8.578 10.234 1 89.94 20 PRO B O 1
ATOM 1690 N N . ILE B 1 21 ? 1.716 -9.742 8.344 1 92 21 ILE B N 1
ATOM 1691 C CA . ILE B 1 21 ? 3.113 -9.945 7.98 1 92 21 ILE B CA 1
ATOM 1692 C C . ILE B 1 21 ? 3.447 -9.109 6.746 1 92 21 ILE B C 1
ATOM 1694 O O . ILE B 1 21 ? 2.658 -9.039 5.801 1 92 21 ILE B O 1
ATOM 1698 N N . ASP B 1 22 ? 4.656 -8.484 6.859 1 92.62 22 ASP B N 1
ATOM 1699 C CA . ASP B 1 22 ? 5.098 -7.703 5.711 1 92.62 22 ASP B CA 1
ATOM 1700 C C . ASP B 1 22 ? 6.234 -8.406 4.969 1 92.62 22 ASP B C 1
ATOM 1702 O O . ASP B 1 22 ? 7.199 -8.859 5.586 1 92.62 22 ASP B O 1
ATOM 1706 N N . LEU B 1 23 ? 6.098 -8.469 3.719 1 95.88 23 LEU B N 1
ATOM 1707 C CA . LEU B 1 23 ? 7.172 -8.883 2.822 1 95.88 23 LEU B CA 1
ATOM 1708 C C . LEU B 1 23 ? 7.598 -7.73 1.917 1 95.88 23 LEU B C 1
ATOM 1710 O O . LEU B 1 23 ? 6.75 -7.031 1.36 1 95.88 23 LEU B O 1
ATOM 1714 N N . PHE B 1 24 ? 8.852 -7.555 1.846 1 92.56 24 PHE B N 1
ATOM 1715 C CA . PHE B 1 24 ? 9.422 -6.508 1.004 1 92.56 24 PHE B CA 1
ATOM 1716 C C . PHE B 1 24 ? 10.055 -7.105 -0.246 1 92.56 24 PHE B C 1
ATOM 1718 O O . PHE B 1 24 ? 10.859 -8.031 -0.156 1 92.56 24 PHE B O 1
ATOM 1725 N N . CYS B 1 25 ? 9.586 -6.551 -1.329 1 91.75 25 CYS B N 1
ATOM 1726 C CA . CYS B 1 25 ? 10 -7.129 -2.602 1 91.75 25 CYS B CA 1
ATOM 1727 C C . CYS B 1 25 ? 10.953 -6.195 -3.338 1 91.75 25 CYS B C 1
ATOM 1729 O O . CYS B 1 25 ? 10.734 -4.98 -3.373 1 91.75 25 CYS B O 1
ATOM 1731 N N . SER B 1 26 ? 12.023 -6.664 -3.848 1 83.94 26 SER B N 1
ATOM 1732 C CA . SER B 1 26 ? 12.992 -5.922 -4.652 1 83.94 26 SER B CA 1
ATOM 1733 C C . SER B 1 26 ? 13.352 -6.68 -5.926 1 83.94 26 SER B C 1
ATOM 1735 O O . SER B 1 26 ? 13.508 -7.902 -5.902 1 83.94 26 SER B O 1
ATOM 1737 N N . LYS B 1 27 ? 13.227 -5.773 -7.047 1 76.69 27 LYS B N 1
ATOM 1738 C CA . LYS B 1 27 ? 13.758 -6.27 -8.312 1 76.69 27 LYS B CA 1
ATOM 1739 C C . LYS B 1 27 ? 15.266 -6.016 -8.414 1 76.69 27 LYS B C 1
ATOM 1741 O O . LYS B 1 27 ? 15.734 -4.91 -8.125 1 76.69 27 LYS B O 1
ATOM 1746 N N . GLU B 1 28 ? 16.031 -6.969 -8.594 1 65.31 28 GLU B N 1
ATOM 1747 C CA . GLU B 1 28 ? 17.438 -6.859 -8.938 1 65.31 28 GLU B CA 1
ATOM 1748 C C . GLU B 1 28 ? 18.297 -6.719 -7.688 1 65.31 28 GLU B C 1
ATOM 1750 O O . GLU B 1 28 ? 19.109 -5.789 -7.582 1 65.31 28 GLU B O 1
ATOM 1755 N N . ASP B 1 29 ? 17.984 -7.363 -6.801 1 58.69 29 ASP B N 1
ATOM 1756 C CA . ASP B 1 29 ? 18.938 -7.434 -5.703 1 58.69 29 ASP B CA 1
ATOM 1757 C C . ASP B 1 29 ? 20.234 -8.102 -6.152 1 58.69 29 ASP B C 1
ATOM 1759 O O . ASP B 1 29 ? 20.219 -9.148 -6.797 1 58.69 29 ASP B O 1
ATOM 1763 N N . ALA B 1 30 ? 21.297 -7.355 -6.066 1 57.28 30 ALA B N 1
ATOM 1764 C CA . ALA B 1 30 ? 22.609 -7.836 -6.48 1 57.28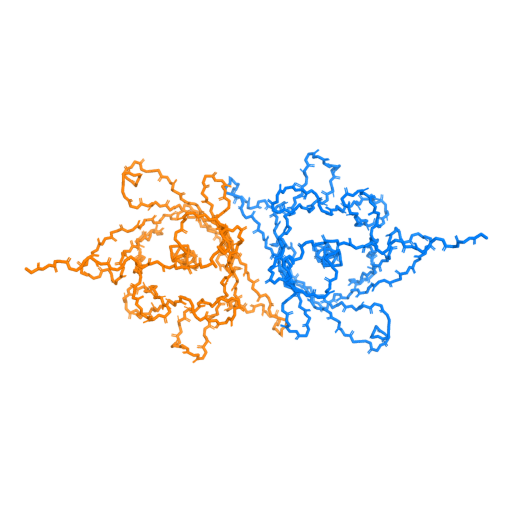 30 ALA B CA 1
ATOM 1765 C C . ALA B 1 30 ? 22.875 -9.25 -5.965 1 57.28 30 ALA B C 1
ATOM 1767 O O . ALA B 1 30 ? 23.688 -9.984 -6.527 1 57.28 30 ALA B O 1
ATOM 1768 N N . ARG B 1 31 ? 22.109 -9.602 -4.984 1 60.41 31 ARG B N 1
ATOM 1769 C CA . ARG B 1 31 ? 22.391 -10.875 -4.328 1 60.41 31 ARG B CA 1
ATOM 1770 C C . ARG B 1 31 ? 21.766 -12.039 -5.09 1 60.41 31 ARG B C 1
ATOM 1772 O O . ARG B 1 31 ? 22.016 -13.203 -4.758 1 60.41 31 ARG B O 1
ATOM 1779 N N . VAL B 1 32 ? 20.984 -11.664 -6.078 1 61.16 32 VAL B N 1
ATOM 1780 C CA . VAL B 1 32 ? 20.312 -12.719 -6.816 1 61.16 32 VAL B CA 1
ATOM 1781 C C . VAL B 1 32 ? 20.5 -12.516 -8.312 1 61.16 32 VAL B C 1
ATOM 1783 O O . VAL B 1 32 ? 20.828 -11.406 -8.758 1 61.16 32 VAL B O 1
ATOM 1786 N N . PRO B 1 33 ? 20.375 -13.688 -9.016 1 60.34 33 PRO B N 1
ATOM 1787 C CA . PRO B 1 33 ? 20.484 -13.547 -10.469 1 60.34 33 PRO B CA 1
ATOM 1788 C C . PRO B 1 33 ? 19.562 -12.477 -11.039 1 60.34 33 PRO B C 1
ATOM 1790 O O . PRO B 1 33 ? 18.5 -12.219 -10.469 1 60.34 33 PRO B O 1
ATOM 1793 N N . ARG B 1 34 ? 19.969 -11.922 -12.039 1 63.69 34 ARG B N 1
ATOM 1794 C CA . ARG B 1 34 ? 19.188 -10.906 -12.727 1 63.69 34 ARG B CA 1
ATOM 1795 C C . ARG B 1 34 ? 17.812 -11.43 -13.102 1 63.69 34 ARG B C 1
ATOM 1797 O O . ARG B 1 34 ? 17.672 -12.57 -13.547 1 63.69 34 ARG B O 1
ATOM 1804 N N . GLY B 1 35 ? 16.859 -10.719 -12.758 1 70.94 35 GLY B N 1
ATOM 1805 C CA . GLY B 1 35 ? 15.5 -11.078 -13.109 1 70.94 35 GLY B CA 1
ATOM 1806 C C . GLY B 1 35 ? 14.766 -11.773 -11.984 1 70.94 35 GLY B C 1
ATOM 1807 O O . GLY B 1 35 ? 13.57 -12.07 -12.102 1 70.94 35 GLY B O 1
ATOM 1808 N N . THR B 1 36 ? 15.531 -12.055 -10.93 1 81.94 36 THR B N 1
ATOM 1809 C CA . THR B 1 36 ? 14.93 -12.727 -9.789 1 81.94 36 THR B CA 1
ATOM 1810 C C . THR B 1 36 ? 14.188 -11.727 -8.898 1 81.94 36 THR B C 1
ATOM 1812 O O . THR B 1 36 ? 14.695 -10.633 -8.633 1 81.94 36 THR B O 1
ATOM 1815 N N . LEU B 1 37 ? 12.992 -12.062 -8.562 1 91.38 37 LEU B N 1
ATOM 1816 C CA . LEU B 1 37 ? 12.211 -11.312 -7.586 1 91.38 37 LEU B CA 1
ATOM 1817 C C . LEU B 1 37 ? 12.352 -11.914 -6.191 1 91.38 37 LEU B C 1
ATOM 1819 O O . LEU B 1 37 ? 12.102 -13.109 -5.996 1 91.38 37 LEU B O 1
ATOM 1823 N N . GLU B 1 38 ? 12.805 -11.094 -5.266 1 93.75 38 GLU B N 1
ATOM 1824 C CA . GLU B 1 38 ? 13.016 -11.562 -3.902 1 93.75 38 GLU B CA 1
ATOM 1825 C C . GLU B 1 38 ? 12 -10.961 -2.941 1 93.75 38 GLU B C 1
ATOM 1827 O O . GLU B 1 38 ? 11.672 -9.773 -3.043 1 93.75 38 GLU B O 1
ATOM 1832 N N . PHE B 1 39 ? 11.586 -11.758 -2.033 1 95.06 39 PHE B N 1
ATOM 1833 C CA . PHE B 1 39 ? 10.727 -11.32 -0.936 1 95.06 39 PHE B CA 1
ATOM 1834 C C . PHE B 1 39 ? 11.438 -11.484 0.402 1 95.06 39 PHE B C 1
ATOM 1836 O O . PHE B 1 39 ? 11.773 -12.602 0.8 1 95.06 39 PHE B O 1
ATOM 1843 N N . THR B 1 40 ? 11.672 -10.375 1.09 1 93.88 40 THR B N 1
ATOM 1844 C CA . THR B 1 40 ? 12.344 -10.383 2.385 1 93.88 40 THR B CA 1
ATOM 1845 C C . THR B 1 40 ? 11.391 -9.953 3.494 1 93.88 40 THR B C 1
ATOM 1847 O O . THR B 1 40 ? 10.414 -9.242 3.24 1 93.88 40 THR B O 1
ATOM 1850 N N . ASN B 1 41 ? 11.602 -10.516 4.652 1 90.75 41 ASN B N 1
ATOM 1851 C CA . ASN B 1 41 ? 10.812 -10.055 5.789 1 90.75 41 ASN B CA 1
ATOM 1852 C C . ASN B 1 41 ? 11.344 -8.734 6.344 1 90.75 41 ASN B C 1
ATOM 1854 O O . ASN B 1 41 ? 12.281 -8.156 5.789 1 90.75 41 ASN B O 1
ATOM 1858 N N . ALA B 1 42 ? 10.727 -8.242 7.402 1 82.44 42 ALA B N 1
ATOM 1859 C CA . ALA B 1 42 ? 11.062 -6.945 7.984 1 82.44 42 ALA B CA 1
ATOM 1860 C C . ALA B 1 42 ? 12.492 -6.934 8.508 1 82.44 42 ALA B C 1
ATOM 1862 O O . ALA B 1 42 ? 13.133 -5.879 8.57 1 82.44 42 ALA B O 1
ATOM 1863 N N . SER B 1 43 ? 12.984 -8.117 8.789 1 85.62 43 SER B N 1
ATOM 1864 C CA . SER B 1 43 ? 14.344 -8.219 9.305 1 85.62 43 SER B CA 1
ATOM 1865 C C . SER B 1 43 ? 15.359 -8.305 8.164 1 85.62 43 SER B C 1
ATOM 1867 O O . SER B 1 43 ? 16.562 -8.344 8.406 1 85.62 43 SER B O 1
ATOM 1869 N N . GLY B 1 44 ? 14.875 -8.445 6.984 1 87 44 GLY B N 1
ATOM 1870 C CA . GLY B 1 44 ? 15.766 -8.484 5.836 1 87 44 GLY B CA 1
ATOM 1871 C C . GLY B 1 44 ? 16.109 -9.891 5.395 1 87 44 GLY B C 1
ATOM 1872 O O . GLY B 1 44 ? 16.922 -10.078 4.492 1 87 44 GLY B O 1
ATOM 1873 N N . ASN B 1 45 ? 15.57 -10.859 6.07 1 91.31 45 ASN B N 1
ATOM 1874 C CA . ASN B 1 45 ? 15.82 -12.242 5.68 1 91.31 45 ASN B CA 1
ATOM 1875 C C . ASN B 1 45 ? 14.992 -12.641 4.461 1 91.31 45 ASN B C 1
ATOM 1877 O O . ASN B 1 45 ? 13.82 -12.266 4.352 1 91.31 45 ASN B O 1
ATOM 1881 N N . MET B 1 46 ? 15.641 -13.375 3.641 1 93.25 46 MET B N 1
ATOM 1882 C CA . MET B 1 46 ? 14.945 -13.883 2.465 1 93.25 46 MET B CA 1
ATOM 1883 C C . MET B 1 46 ? 13.891 -14.914 2.861 1 93.25 46 MET B C 1
ATOM 1885 O O . MET B 1 46 ? 14.18 -15.844 3.609 1 93.25 46 MET B O 1
ATOM 1889 N N . VAL B 1 47 ? 12.695 -14.789 2.393 1 96.06 47 VAL B N 1
ATOM 1890 C CA . VAL B 1 47 ? 11.609 -15.711 2.703 1 96.06 47 VAL B CA 1
ATOM 1891 C C . VAL B 1 47 ? 11.211 -16.484 1.447 1 96.06 47 VAL B C 1
ATOM 1893 O O . VAL B 1 47 ? 11.047 -17.703 1.49 1 96.06 47 VAL B O 1
ATOM 1896 N N . PHE B 1 48 ? 11.016 -15.758 0.336 1 96.62 48 PHE B N 1
ATOM 1897 C CA . PHE B 1 48 ? 10.68 -16.359 -0.946 1 96.62 48 PHE B CA 1
ATOM 1898 C C . PHE B 1 48 ? 11.516 -15.758 -2.066 1 96.62 48 PHE B C 1
ATOM 1900 O O . PHE B 1 48 ? 12 -14.633 -1.949 1 96.62 48 PHE B O 1
ATOM 1907 N N . LYS B 1 49 ? 11.617 -16.531 -3.117 1 94.69 49 LYS B N 1
ATOM 1908 C CA . LYS B 1 49 ? 12.25 -16.062 -4.348 1 94.69 49 LYS B CA 1
ATOM 1909 C C . LYS B 1 49 ? 11.508 -16.594 -5.578 1 94.69 49 LYS B C 1
ATOM 1911 O O . LYS B 1 49 ? 10.984 -17.703 -5.566 1 94.69 49 LYS B O 1
ATOM 1916 N N . VAL B 1 50 ? 11.469 -15.734 -6.555 1 95.31 50 VAL B N 1
ATOM 1917 C CA . VAL B 1 50 ? 10.883 -16.156 -7.824 1 95.31 50 VAL B CA 1
ATOM 1918 C C . VAL B 1 50 ? 11.953 -16.172 -8.906 1 95.31 50 VAL B C 1
ATOM 1920 O O . VAL B 1 50 ? 12.609 -15.164 -9.172 1 95.31 50 VAL B O 1
ATOM 1923 N N . GLN B 1 51 ? 12.148 -17.297 -9.516 1 91.94 51 GLN B N 1
ATOM 1924 C CA . GLN B 1 51 ? 13.109 -17.469 -10.602 1 91.94 51 GLN B CA 1
ATOM 1925 C C . GLN B 1 51 ? 12.398 -17.766 -11.914 1 91.94 51 GLN B C 1
ATOM 1927 O O . GLN B 1 51 ? 11.398 -18.484 -11.938 1 91.94 51 GLN B O 1
ATOM 1932 N N . HIS B 1 52 ? 12.93 -17.156 -12.922 1 89.81 52 HIS B N 1
ATOM 1933 C CA . HIS B 1 52 ? 12.367 -17.391 -14.242 1 89.81 52 HIS B CA 1
ATOM 1934 C C . HIS B 1 52 ? 13.461 -17.531 -15.297 1 89.81 52 HIS B C 1
ATOM 1936 O O . HIS B 1 52 ? 14.266 -16.609 -15.484 1 89.81 52 HIS B O 1
ATOM 1942 N N . GLN B 1 53 ? 13.531 -18.609 -15.875 1 86.12 53 GLN B N 1
ATOM 1943 C CA . GLN B 1 53 ? 14.398 -18.891 -17.016 1 86.12 53 GLN B CA 1
ATOM 1944 C C . GLN B 1 53 ? 13.594 -19.312 -18.234 1 86.12 53 GLN B C 1
ATOM 1946 O O . GLN B 1 53 ? 13.414 -20.5 -18.484 1 86.12 53 GLN B O 1
ATOM 1951 N N . PRO B 1 54 ? 13.219 -18.375 -19.031 1 83.62 54 PRO B N 1
ATOM 1952 C CA . PRO B 1 54 ? 12.43 -18.766 -20.203 1 83.62 54 PRO B CA 1
ATOM 1953 C C . PRO B 1 54 ? 13.125 -19.812 -21.078 1 83.62 54 PRO B C 1
ATOM 1955 O O . PRO B 1 54 ? 14.352 -19.812 -21.188 1 83.62 54 PRO B O 1
ATOM 1958 N N . PRO B 1 55 ? 12.25 -20.703 -21.547 1 87.44 55 PRO B N 1
ATOM 1959 C CA . PRO B 1 55 ? 10.789 -20.766 -21.641 1 87.44 55 PRO B CA 1
ATOM 1960 C C . PRO B 1 55 ? 10.156 -21.484 -20.453 1 87.44 55 PRO B C 1
ATOM 1962 O O . PRO B 1 55 ? 8.961 -21.781 -20.484 1 87.44 55 PRO B O 1
ATOM 1965 N N . ASN B 1 56 ? 10.961 -21.906 -19.5 1 88.75 56 ASN B N 1
ATOM 1966 C CA . ASN B 1 56 ? 10.422 -22.609 -18.328 1 88.75 56 ASN B CA 1
ATOM 1967 C C . ASN B 1 56 ? 9.461 -21.719 -17.547 1 88.75 56 ASN B C 1
ATOM 1969 O O . ASN B 1 56 ? 9.5 -20.484 -17.656 1 88.75 56 ASN B O 1
ATOM 1973 N N . PRO B 1 57 ? 8.602 -22.344 -16.812 1 91.12 57 PRO B N 1
ATOM 1974 C CA . PRO B 1 57 ? 7.707 -21.547 -15.977 1 91.12 57 PRO B CA 1
ATOM 1975 C C . PRO B 1 57 ? 8.445 -20.812 -14.867 1 91.12 57 PRO B C 1
ATOM 1977 O O . PRO B 1 57 ? 9.578 -21.156 -14.531 1 91.12 57 PRO B O 1
ATOM 1980 N N . LYS B 1 58 ? 7.836 -19.812 -14.336 1 93.56 58 LYS B N 1
ATOM 1981 C CA . LYS B 1 58 ? 8.359 -19.203 -13.125 1 93.56 58 LYS B CA 1
ATOM 1982 C C . LYS B 1 58 ? 8.258 -20.141 -11.93 1 93.56 58 LYS B C 1
ATOM 1984 O O . LYS B 1 58 ? 7.258 -20.844 -11.773 1 93.56 58 LYS B O 1
ATOM 1989 N N . LEU B 1 59 ? 9.281 -20.141 -11.18 1 95.44 59 LEU B N 1
ATOM 1990 C CA . LEU B 1 59 ? 9.312 -20.984 -9.984 1 95.44 59 LEU B CA 1
ATOM 1991 C C . LEU B 1 59 ? 9.344 -20.125 -8.727 1 95.44 59 LEU B C 1
ATOM 1993 O O . LEU B 1 59 ? 10.164 -19.219 -8.602 1 95.44 59 LEU B O 1
ATOM 1997 N N . LEU B 1 60 ? 8.383 -20.375 -7.863 1 96.38 60 LEU B N 1
ATOM 1998 C CA . LEU B 1 60 ? 8.453 -19.812 -6.52 1 96.38 60 LEU B CA 1
ATOM 1999 C C . LEU B 1 60 ? 9.25 -20.703 -5.586 1 96.38 60 LEU B C 1
ATOM 2001 O O . LEU B 1 60 ? 8.891 -21.875 -5.387 1 96.38 60 LEU B O 1
ATOM 2005 N N . LEU B 1 61 ? 10.297 -20.141 -5.004 1 96.94 61 LEU B N 1
ATOM 2006 C CA . LEU B 1 61 ? 11.188 -20.891 -4.133 1 96.94 61 LEU B CA 1
ATOM 2007 C C . LEU B 1 61 ? 11.102 -20.391 -2.697 1 96.94 61 LEU B C 1
ATOM 2009 O O . LEU B 1 61 ? 10.812 -19.203 -2.469 1 96.94 61 LEU B O 1
ATOM 2013 N N . ASP B 1 62 ? 11.328 -21.297 -1.775 1 96.62 62 ASP B N 1
ATOM 2014 C CA . ASP B 1 62 ? 11.461 -20.859 -0.387 1 96.62 62 ASP B CA 1
ATOM 2015 C C . ASP B 1 62 ? 12.875 -20.359 -0.1 1 96.62 62 ASP B C 1
ATOM 2017 O O . ASP B 1 62 ? 13.672 -20.172 -1.021 1 96.62 62 ASP B O 1
ATOM 2021 N N . SER B 1 63 ? 13.141 -20.062 1.151 1 93.81 63 SER B N 1
ATOM 2022 C CA . SER B 1 63 ? 14.406 -19.469 1.561 1 93.81 63 SER B CA 1
ATOM 2023 C C . SER B 1 63 ? 15.562 -20.438 1.356 1 93.81 63 SER B C 1
ATOM 2025 O O . SER B 1 63 ? 16.734 -20.031 1.35 1 93.81 63 SER B O 1
ATOM 2027 N N . ASN B 1 64 ? 15.312 -21.703 1.209 1 95.19 64 ASN B N 1
ATOM 2028 C CA . ASN B 1 64 ? 16.328 -22.734 0.99 1 95.19 64 ASN B CA 1
ATOM 2029 C C . ASN B 1 64 ? 16.406 -23.141 -0.477 1 95.19 64 ASN B C 1
ATOM 2031 O O . ASN B 1 64 ? 17 -24.172 -0.808 1 95.19 64 ASN B O 1
ATOM 2035 N N . ASP B 1 65 ? 15.68 -22.469 -1.317 1 93.69 65 ASP B N 1
ATOM 2036 C CA . ASP B 1 65 ? 15.703 -22.656 -2.766 1 93.69 65 ASP B CA 1
ATOM 2037 C C . ASP B 1 65 ? 14.938 -23.922 -3.166 1 93.69 65 ASP B C 1
ATOM 2039 O O . ASP B 1 65 ? 15.227 -24.516 -4.203 1 93.69 65 ASP B O 1
ATOM 2043 N N . ASN B 1 66 ? 14.086 -24.375 -2.213 1 95.62 66 ASN B N 1
ATOM 2044 C CA . ASN B 1 66 ? 13.18 -25.438 -2.6 1 95.62 66 ASN B CA 1
ATOM 2045 C C . ASN B 1 66 ? 11.977 -24.906 -3.379 1 95.62 66 ASN B C 1
ATOM 2047 O O . ASN B 1 66 ? 11.344 -23.938 -2.963 1 95.62 66 ASN B O 1
ATOM 2051 N N . PRO B 1 67 ? 11.719 -25.562 -4.488 1 95.12 67 PRO B N 1
ATOM 2052 C CA . PRO B 1 67 ? 10.539 -25.109 -5.238 1 95.12 67 PRO B CA 1
ATOM 2053 C C . PRO B 1 67 ? 9.234 -25.375 -4.504 1 95.12 67 PRO B C 1
ATOM 2055 O O . PRO B 1 67 ? 9 -26.484 -4.023 1 95.12 67 PRO B O 1
ATOM 2058 N N . LEU B 1 68 ? 8.422 -24.391 -4.406 1 96.69 68 LEU B N 1
ATOM 2059 C CA . LEU B 1 68 ? 7.109 -24.516 -3.781 1 96.69 68 LEU B CA 1
ATOM 2060 C C . LEU B 1 68 ? 6.016 -24.625 -4.836 1 96.69 68 LEU B C 1
ATOM 2062 O O . LEU B 1 68 ? 5.168 -25.516 -4.754 1 96.69 68 LEU B O 1
ATOM 2066 N N . PHE B 1 69 ? 6.109 -23.719 -5.832 1 96.12 69 PHE B N 1
ATOM 2067 C CA . PHE B 1 69 ? 5.117 -23.703 -6.895 1 96.12 69 PHE B CA 1
ATOM 2068 C C . PHE B 1 69 ? 5.766 -23.391 -8.234 1 96.12 69 PHE B C 1
ATOM 2070 O O . PHE B 1 69 ? 6.758 -22.656 -8.297 1 96.12 69 PHE B O 1
ATOM 2077 N N . SER B 1 70 ? 5.184 -23.953 -9.25 1 96.06 70 SER B N 1
ATOM 2078 C CA . SER B 1 70 ? 5.449 -23.516 -10.617 1 96.06 70 SER B CA 1
ATOM 2079 C C . SER B 1 70 ? 4.254 -22.766 -11.195 1 96.06 70 SER B C 1
ATOM 2081 O O . SER B 1 70 ? 3.111 -23.203 -11.055 1 96.06 70 SER B O 1
ATOM 2083 N N . ILE B 1 71 ? 4.504 -21.625 -11.789 1 95.25 71 ILE B N 1
ATOM 2084 C CA . ILE B 1 71 ? 3.463 -20.75 -12.312 1 95.25 71 ILE B CA 1
ATOM 2085 C C . ILE B 1 71 ? 3.473 -20.812 -13.844 1 95.25 71 ILE B C 1
ATOM 2087 O O . ILE B 1 71 ? 4.469 -20.453 -14.477 1 95.25 71 ILE B O 1
ATOM 2091 N N . HIS B 1 72 ? 2.352 -21.188 -14.359 1 93.44 72 HIS B N 1
ATOM 2092 C CA . HIS B 1 72 ? 2.232 -21.359 -15.805 1 93.44 72 HIS B CA 1
ATOM 2093 C C . HIS B 1 72 ? 1.212 -20.391 -16.391 1 93.44 72 HIS B C 1
ATOM 2095 O O . HIS B 1 72 ? 0.045 -20.391 -15.992 1 93.44 72 HIS B O 1
ATOM 2101 N N . HIS B 1 73 ? 1.787 -19.562 -17.219 1 93.38 73 HIS B N 1
ATOM 2102 C CA . HIS B 1 73 ? 0.869 -18.719 -17.969 1 93.38 73 HIS B CA 1
ATOM 2103 C C . HIS B 1 73 ? 0.292 -19.484 -19.172 1 93.38 73 HIS B C 1
ATOM 2105 O O . HIS B 1 73 ? 1.023 -20.172 -19.891 1 93.38 73 HIS B O 1
ATOM 2111 N N . ARG B 1 74 ? -0.978 -19.406 -19.219 1 88.94 74 ARG B N 1
ATOM 2112 C CA . ARG B 1 74 ? -1.666 -20.047 -20.344 1 88.94 74 ARG B CA 1
ATOM 2113 C C . ARG B 1 74 ? -2.275 -19 -21.281 1 88.94 74 ARG B C 1
ATOM 2115 O O . ARG B 1 74 ? -1.975 -17.812 -21.156 1 88.94 74 ARG B O 1
ATOM 2122 N N . HIS B 1 75 ? -3.141 -19.422 -22.234 1 83.75 75 HIS B N 1
ATOM 2123 C CA . HIS B 1 75 ? -3.742 -18.531 -23.219 1 83.75 75 HIS B CA 1
ATOM 2124 C C . HIS B 1 75 ? -4.871 -17.719 -22.609 1 83.75 75 HIS B C 1
ATOM 2126 O O . HIS B 1 75 ? -5.551 -18.172 -21.688 1 83.75 75 HIS B O 1
ATOM 2132 N N . ASN B 1 76 ? -5.043 -16.547 -23.094 1 86.12 76 ASN B N 1
ATOM 2133 C CA . ASN B 1 76 ? -6.199 -15.688 -22.859 1 86.12 76 ASN B CA 1
ATOM 2134 C C . ASN B 1 76 ? -6.27 -15.227 -21.406 1 86.12 76 ASN B C 1
ATOM 2136 O O . ASN B 1 76 ? -7.336 -15.258 -20.797 1 86.12 76 ASN B O 1
ATOM 2140 N N . GLY B 1 77 ? -5.18 -15 -20.75 1 91.38 77 GLY B N 1
ATOM 2141 C CA . GLY B 1 77 ? -5.207 -14.406 -19.422 1 91.38 77 GLY B CA 1
ATOM 2142 C C . GLY B 1 77 ? -5.477 -15.414 -18.328 1 91.38 77 GLY B C 1
ATOM 2143 O O . GLY B 1 77 ? -6.148 -15.102 -17.344 1 91.38 77 GLY B O 1
ATOM 2144 N N . THR B 1 78 ? -5.129 -16.672 -18.531 1 95.06 78 THR B N 1
ATOM 2145 C CA . THR B 1 78 ? -5.289 -17.703 -17.5 1 95.06 78 THR B CA 1
ATOM 2146 C C . THR B 1 78 ? -3.934 -18.219 -17.031 1 95.06 78 THR B C 1
ATOM 2148 O O . THR B 1 78 ? -2.977 -18.25 -17.812 1 95.06 78 THR B O 1
ATOM 2151 N N . TRP B 1 79 ? -3.867 -18.531 -15.781 1 95.94 79 TRP B N 1
ATOM 2152 C CA . TRP B 1 79 ? -2.678 -19.125 -15.172 1 95.94 79 TRP B CA 1
ATOM 2153 C C . TRP B 1 79 ? -3.035 -20.375 -14.383 1 95.94 79 TRP B C 1
ATOM 2155 O O . TRP B 1 79 ? -4.148 -20.5 -13.867 1 95.94 79 TRP B O 1
ATOM 2165 N N . LYS B 1 80 ? -2.102 -21.219 -14.32 1 94.31 80 LYS B N 1
ATOM 2166 C CA . LYS B 1 80 ? -2.184 -22.375 -13.445 1 94.31 80 LYS B CA 1
ATOM 2167 C C . LYS B 1 80 ? -0.938 -22.5 -12.57 1 94.31 80 LYS B C 1
ATOM 2169 O O . LYS B 1 80 ? 0.177 -22.25 -13.031 1 94.31 80 LYS B O 1
ATOM 2174 N N . CYS B 1 81 ? -1.162 -22.859 -11.383 1 95.38 81 CYS B N 1
ATOM 2175 C CA . CYS B 1 81 ? -0.066 -23.125 -10.461 1 95.38 81 CYS B CA 1
ATOM 2176 C C . CYS B 1 81 ? -0.03 -24.594 -10.047 1 95.38 81 CYS B C 1
ATOM 2178 O O . CYS B 1 81 ? -1.062 -25.156 -9.695 1 95.38 81 CYS B O 1
ATOM 2180 N N . TYR B 1 82 ? 1.146 -25.141 -10.055 1 95.56 82 TYR B N 1
ATOM 2181 C CA . TYR B 1 82 ? 1.356 -26.531 -9.648 1 95.56 82 TYR B CA 1
ATOM 2182 C C . TYR B 1 82 ? 2.32 -26.609 -8.469 1 95.56 82 TYR B C 1
ATOM 2184 O O . TYR B 1 82 ? 3.189 -25.734 -8.312 1 95.56 82 TYR B O 1
ATOM 2192 N N . LYS B 1 83 ? 2.102 -27.594 -7.707 1 94.44 83 LYS B N 1
ATOM 2193 C CA . LYS B 1 83 ? 3.008 -27.797 -6.578 1 94.44 83 LYS B CA 1
ATOM 2194 C C . LYS B 1 83 ? 4.414 -28.141 -7.062 1 94.44 83 LYS B C 1
ATOM 2196 O O . LYS B 1 83 ? 4.586 -28.906 -8.008 1 94.44 83 LYS B O 1
ATOM 2201 N N . GLY B 1 84 ? 5.359 -27.531 -6.445 1 93.38 84 GLY B N 1
ATOM 2202 C CA . GLY B 1 84 ? 6.75 -27.797 -6.766 1 93.38 84 GLY B CA 1
ATOM 2203 C C . GLY B 1 84 ? 7.156 -27.297 -8.141 1 93.38 84 GLY B C 1
ATOM 2204 O O . GLY B 1 84 ? 6.785 -26.188 -8.539 1 93.38 84 GLY B O 1
ATOM 2205 N N . ASN B 1 85 ? 7.945 -28.031 -8.844 1 85.19 85 ASN B N 1
ATOM 2206 C CA . ASN B 1 85 ? 8.469 -27.609 -10.133 1 85.19 85 ASN B CA 1
ATOM 2207 C C . ASN B 1 85 ? 7.57 -28.078 -11.281 1 85.19 85 ASN B C 1
ATOM 2209 O O . ASN B 1 85 ? 7.82 -27.75 -12.445 1 85.19 85 ASN B O 1
ATOM 2213 N N . GLY B 1 86 ? 6.348 -28.484 -11.094 1 71.25 86 GLY B N 1
ATOM 2214 C CA . GLY B 1 86 ? 5.32 -28.859 -12.055 1 71.25 86 GLY B CA 1
ATOM 2215 C C . GLY B 1 86 ? 5.727 -30.016 -12.945 1 71.25 86 GLY B C 1
ATOM 2216 O O . GLY B 1 86 ? 4.965 -30.422 -13.828 1 71.25 86 GLY B O 1
ATOM 2217 N N . ASP B 1 87 ? 6.996 -30.375 -12.992 1 67.88 87 ASP B N 1
ATOM 2218 C CA . ASP B 1 87 ? 7.414 -31.375 -13.969 1 67.88 87 ASP B CA 1
ATOM 2219 C C . ASP B 1 87 ? 6.77 -32.719 -13.68 1 67.88 87 ASP B C 1
ATOM 2221 O O . ASP B 1 87 ? 6.168 -33.344 -14.57 1 67.88 87 ASP B O 1
ATOM 2225 N N . GLU B 1 88 ? 7.078 -33.312 -12.617 1 59.25 88 GLU B N 1
ATOM 2226 C CA . GLU B 1 88 ? 6.77 -34.719 -12.43 1 59.25 88 GLU B CA 1
ATOM 2227 C C . GLU B 1 88 ? 5.352 -34.906 -11.906 1 59.25 88 GLU B C 1
ATOM 2229 O O . GLU B 1 88 ? 4.605 -35.75 -12.406 1 59.25 88 GLU B O 1
ATOM 2234 N N . ASN B 1 89 ? 5.129 -34.312 -10.688 1 62.94 89 ASN B N 1
ATOM 2235 C CA . ASN B 1 89 ? 3.852 -34.469 -10 1 62.94 89 ASN B CA 1
ATOM 2236 C C . ASN B 1 89 ? 2.99 -33.219 -10.117 1 62.94 89 ASN B C 1
ATOM 2238 O O . ASN B 1 89 ? 3.113 -32.312 -9.305 1 62.94 89 ASN B O 1
ATOM 2242 N N . LYS B 1 90 ? 2.34 -33.094 -11.289 1 77.69 90 LYS B N 1
ATOM 2243 C CA . LYS B 1 90 ? 1.559 -31.922 -11.688 1 77.69 90 LYS B CA 1
ATOM 2244 C C . LYS B 1 90 ? 0.295 -31.797 -10.844 1 77.69 90 LYS B C 1
ATOM 2246 O O . LYS B 1 90 ? -0.81 -32.062 -11.32 1 77.69 90 LYS B O 1
ATOM 2251 N N . GLU B 1 91 ? 0.545 -31.656 -9.477 1 90.88 91 GLU B N 1
ATOM 2252 C CA . GLU B 1 91 ? -0.605 -31.391 -8.617 1 90.88 91 GLU B CA 1
ATOM 2253 C C . GLU B 1 91 ? -1.056 -29.938 -8.719 1 90.88 91 GLU B C 1
ATOM 2255 O O . GLU B 1 91 ? -0.388 -29.047 -8.211 1 90.88 91 GLU B O 1
ATOM 2260 N N . LEU B 1 92 ? -2.189 -29.859 -9.445 1 93.94 92 LEU B N 1
ATOM 2261 C CA . LEU B 1 92 ? -2.76 -28.516 -9.602 1 93.94 92 LEU B CA 1
ATOM 2262 C C . LEU B 1 92 ? -3.143 -27.938 -8.25 1 93.94 92 LEU B C 1
ATOM 2264 O O . LEU B 1 92 ? -3.783 -28.609 -7.434 1 93.94 92 LEU B O 1
ATOM 2268 N N . VAL B 1 93 ? -2.684 -26.734 -8.031 1 94.5 93 VAL B N 1
ATOM 2269 C CA . VAL B 1 93 ? -2.975 -26.062 -6.766 1 94.5 93 VAL B CA 1
ATOM 2270 C C . VAL B 1 93 ? -4.066 -25.016 -6.973 1 94.5 93 VAL B C 1
ATOM 2272 O O . VAL B 1 93 ? -5.039 -24.969 -6.211 1 94.5 93 VAL B O 1
ATOM 2275 N N . LEU B 1 94 ? -3.906 -24.203 -7.988 1 95.44 94 LEU B N 1
ATOM 2276 C CA . LEU B 1 94 ? -4.918 -23.188 -8.242 1 95.44 94 LEU B CA 1
ATOM 2277 C C . LEU B 1 94 ? -4.93 -22.797 -9.719 1 95.44 94 LEU B C 1
ATOM 2279 O O . LEU B 1 94 ? -3.961 -23.047 -10.438 1 95.44 94 LEU B O 1
ATOM 2283 N N . LYS B 1 95 ? -6.059 -22.266 -10.125 1 95.88 95 LYS B N 1
ATOM 2284 C CA . LYS B 1 95 ? -6.273 -21.641 -11.422 1 95.88 95 LYS B CA 1
ATOM 2285 C C . LYS B 1 95 ? -6.656 -20.172 -11.266 1 95.88 95 LYS B C 1
ATOM 2287 O O . LYS B 1 95 ? -7.43 -19.812 -10.375 1 95.88 95 LYS B O 1
ATOM 2292 N N . VAL B 1 96 ? -6.074 -19.375 -12.109 1 96.69 96 VAL B N 1
ATOM 2293 C CA . VAL B 1 96 ? -6.367 -17.938 -12.102 1 96.69 96 VAL B CA 1
ATOM 2294 C C . VAL B 1 96 ? -6.922 -17.516 -13.453 1 96.69 96 VAL B C 1
ATOM 2296 O O . VAL B 1 96 ? -6.418 -17.938 -14.5 1 96.69 96 VAL B O 1
ATOM 2299 N N . LYS B 1 97 ? -7.965 -16.75 -13.398 1 95.25 97 LYS B N 1
ATOM 2300 C CA . LYS B 1 97 ? -8.57 -16.203 -14.609 1 95.25 97 LYS B CA 1
ATOM 2301 C C . LYS B 1 97 ? -8.664 -14.68 -14.539 1 95.25 97 LYS B C 1
ATOM 2303 O O . LYS B 1 97 ? -9.195 -14.125 -13.578 1 95.25 97 LYS B O 1
ATOM 2308 N N . ARG B 1 98 ? -8.156 -14.047 -15.555 1 95.56 98 ARG B N 1
ATOM 2309 C CA . ARG B 1 98 ? -8.297 -12.602 -15.672 1 95.56 98 ARG B CA 1
ATOM 2310 C C . ARG B 1 98 ? -9.688 -12.234 -16.188 1 95.56 98 ARG B C 1
ATOM 2312 O O . ARG B 1 98 ? -10.117 -12.711 -17.234 1 95.56 98 ARG B O 1
ATOM 2319 N N . THR B 1 99 ? -10.359 -11.383 -15.461 1 92.5 99 THR B N 1
ATOM 2320 C CA . THR B 1 99 ? -11.727 -11.031 -15.836 1 92.5 99 THR B CA 1
ATOM 2321 C C . THR B 1 99 ? -11.797 -9.578 -16.297 1 92.5 99 THR B C 1
ATOM 2323 O O . THR B 1 99 ? -12.773 -9.172 -16.938 1 92.5 99 THR B O 1
ATOM 2326 N N . LEU B 1 100 ? -10.828 -8.82 -15.922 1 88.19 100 LEU B N 1
ATOM 2327 C CA . LEU B 1 100 ? -10.773 -7.426 -16.344 1 88.19 100 LEU B CA 1
ATOM 2328 C C . LEU B 1 100 ? -9.336 -7 -16.625 1 88.19 100 LEU B C 1
ATOM 2330 O O . LEU B 1 100 ? -8.422 -7.348 -15.875 1 88.19 100 LEU B O 1
ATOM 2334 N N . LYS B 1 101 ? -9.164 -6.297 -17.75 1 85.81 101 LYS B N 1
ATOM 2335 C CA . LYS B 1 101 ? -7.887 -5.668 -18.094 1 85.81 101 LYS B CA 1
ATOM 2336 C C . LYS B 1 101 ? -8.102 -4.293 -18.719 1 85.81 101 LYS B C 1
ATOM 2338 O O . LYS B 1 101 ? -8.719 -4.18 -19.781 1 85.81 101 LYS B O 1
ATOM 2343 N N . THR B 1 102 ? -7.75 -3.359 -18 1 85.06 102 THR B N 1
ATOM 2344 C CA . THR B 1 102 ? -7.684 -2.012 -18.547 1 85.06 102 THR B CA 1
ATOM 2345 C C . THR B 1 102 ? -6.242 -1.517 -18.594 1 85.06 102 THR B C 1
ATOM 2347 O O . THR B 1 102 ? -5.309 -2.275 -18.312 1 85.06 102 THR B O 1
ATOM 2350 N N . ILE B 1 103 ? -6.012 -0.436 -19.047 1 80.88 103 ILE B N 1
ATOM 2351 C CA . ILE B 1 103 ? -4.668 0.116 -19.188 1 80.88 103 ILE B CA 1
ATOM 2352 C C . ILE B 1 103 ? -3.992 0.179 -17.828 1 80.88 103 ILE B C 1
ATOM 2354 O O . ILE B 1 103 ? -2.809 -0.143 -17.688 1 80.88 103 ILE B O 1
ATOM 2358 N N . SER B 1 104 ? -4.68 0.358 -16.75 1 81.31 104 SER B N 1
ATOM 2359 C CA . SER B 1 104 ? -4.031 0.576 -15.453 1 81.31 104 SER B CA 1
ATOM 2360 C C . SER B 1 104 ? -4.484 -0.452 -14.422 1 81.31 104 SER B C 1
ATOM 2362 O O . SER B 1 104 ? -3.893 -0.566 -13.352 1 81.31 104 SER B O 1
ATOM 2364 N N . ARG B 1 105 ? -5.547 -1.238 -14.82 1 87.62 105 ARG B N 1
ATOM 2365 C CA . ARG B 1 105 ? -6.137 -2.09 -13.797 1 87.62 105 ARG B CA 1
ATOM 2366 C C . ARG B 1 105 ? -6.312 -3.518 -14.305 1 87.62 105 ARG B C 1
ATOM 2368 O O . ARG B 1 105 ? -6.602 -3.732 -15.477 1 87.62 105 ARG B O 1
ATOM 2375 N N . VAL B 1 106 ? -6.207 -4.422 -13.359 1 92.38 106 VAL B N 1
ATOM 2376 C CA . VAL B 1 106 ? -6.418 -5.836 -13.641 1 92.38 106 VAL B CA 1
ATOM 2377 C C . VAL B 1 106 ? -7.266 -6.457 -12.531 1 92.38 106 VAL B C 1
ATOM 2379 O O . VAL B 1 106 ? -7.113 -6.117 -11.352 1 92.38 106 VAL B O 1
ATOM 2382 N N . LYS B 1 107 ? -8.195 -7.281 -12.93 1 93.5 107 LYS B N 1
ATOM 2383 C CA . LYS B 1 107 ? -8.969 -8.109 -12.008 1 93.5 107 LYS B CA 1
ATOM 2384 C C . LYS B 1 107 ? -8.766 -9.594 -12.305 1 93.5 107 LYS B C 1
ATOM 2386 O O . LYS B 1 107 ? -8.867 -10.023 -13.453 1 93.5 107 LYS B O 1
ATOM 2391 N N . LEU B 1 108 ? -8.484 -10.305 -11.281 1 95.38 108 LEU B N 1
ATOM 2392 C CA . LEU B 1 108 ? -8.289 -11.75 -11.391 1 95.38 108 LEU B CA 1
ATOM 2393 C C . LEU B 1 108 ? -9.258 -12.5 -10.469 1 95.38 108 LEU B C 1
ATOM 2395 O O . LEU B 1 108 ? -9.508 -12.062 -9.344 1 95.38 108 LEU B O 1
ATOM 2399 N N . LYS B 1 109 ? -9.75 -13.57 -10.961 1 95.38 109 LYS B N 1
ATOM 2400 C CA . LYS B 1 109 ? -10.453 -14.555 -10.148 1 95.38 109 LYS B CA 1
ATOM 2401 C C . LYS B 1 109 ? -9.602 -15.789 -9.914 1 95.38 109 LYS B C 1
ATOM 2403 O O . LYS B 1 109 ? -8.961 -16.297 -10.836 1 95.38 109 LYS B O 1
ATOM 2408 N N . VAL B 1 110 ? -9.586 -16.219 -8.719 1 97.19 110 VAL B N 1
ATOM 2409 C CA . VAL B 1 110 ? -8.719 -17.328 -8.312 1 97.19 110 VAL B CA 1
ATOM 2410 C C . VAL B 1 110 ? -9.562 -18.516 -7.863 1 97.19 110 VAL B C 1
ATOM 2412 O O . VAL B 1 110 ? -10.477 -18.359 -7.047 1 97.19 110 VAL B O 1
ATOM 2415 N N . PHE B 1 111 ? -9.219 -19.688 -8.383 1 96.81 111 PHE B N 1
ATOM 2416 C CA . PHE B 1 111 ? -9.906 -20.922 -8.062 1 96.81 111 PHE B CA 1
ATOM 2417 C C . PHE B 1 111 ? -8.938 -21.969 -7.52 1 96.81 111 PHE B C 1
ATOM 2419 O O . PHE B 1 111 ? -7.992 -22.359 -8.203 1 96.81 111 PHE B O 1
ATOM 2426 N N . PHE B 1 112 ? -9.172 -22.328 -6.277 1 95.31 112 PHE B N 1
ATOM 2427 C CA . PHE B 1 112 ? -8.352 -23.406 -5.742 1 95.31 112 PHE B CA 1
ATOM 2428 C C . PHE B 1 112 ? -8.742 -24.734 -6.367 1 95.31 112 PHE B C 1
ATOM 2430 O O . PHE B 1 112 ? -9.914 -24.969 -6.664 1 95.31 112 PHE B O 1
ATOM 2437 N N . ALA B 1 113 ? -7.75 -25.562 -6.473 1 93.12 113 ALA B N 1
ATOM 2438 C CA . ALA B 1 113 ? -8.023 -26.891 -7.02 1 93.12 113 ALA B CA 1
ATOM 2439 C C . ALA B 1 113 ? -8.953 -27.688 -6.105 1 93.12 113 ALA B C 1
ATOM 2441 O O . ALA B 1 113 ? -8.93 -27.5 -4.883 1 93.12 113 ALA B O 1
ATOM 2442 N N . GLY B 1 114 ? -9.75 -28.516 -6.672 1 87.81 114 GLY B N 1
ATOM 2443 C CA . GLY B 1 114 ? -10.672 -29.359 -5.93 1 87.81 114 GLY B CA 1
ATOM 2444 C C . GLY B 1 114 ? -12.117 -29.188 -6.371 1 87.81 114 GLY B C 1
ATOM 2445 O O . GLY B 1 114 ? -12.383 -28.875 -7.531 1 87.81 114 GLY B O 1
ATOM 2446 N N . GLU B 1 115 ? -12.984 -29.547 -5.469 1 75.31 115 GLU B N 1
ATOM 2447 C CA . GLU B 1 115 ? -14.414 -29.578 -5.777 1 75.31 115 GLU B CA 1
ATOM 2448 C C . GLU B 1 115 ? -14.922 -28.172 -6.125 1 75.31 115 GLU B C 1
ATOM 2450 O O . GLU B 1 115 ? -15.734 -28.016 -7.039 1 75.31 115 GLU B O 1
ATOM 2455 N N . ARG B 1 116 ? -14.406 -27.281 -5.508 1 76.25 116 ARG B N 1
ATOM 2456 C CA . ARG B 1 116 ? -14.883 -25.922 -5.727 1 76.25 116 ARG B CA 1
ATOM 2457 C C . ARG B 1 116 ? -14.508 -25.422 -7.121 1 76.25 116 ARG B C 1
ATOM 2459 O O . ARG B 1 116 ? -15.281 -24.703 -7.762 1 76.25 116 ARG B O 1
ATOM 2466 N N . LEU B 1 117 ? -13.359 -25.75 -7.578 1 80.56 117 LEU B N 1
ATOM 2467 C CA . LEU B 1 117 ? -12.953 -25.406 -8.938 1 80.56 117 LEU B CA 1
ATOM 2468 C C . LEU B 1 117 ? -13.922 -26 -9.961 1 80.56 117 LEU B C 1
ATOM 2470 O O . LEU B 1 117 ? -14.336 -25.312 -10.898 1 80.56 117 LEU B O 1
ATOM 2474 N N . ASN B 1 118 ? -14.367 -27.188 -9.664 1 83.44 118 ASN B N 1
ATOM 2475 C CA . ASN B 1 118 ? -15.273 -27.875 -10.57 1 83.44 118 ASN B CA 1
ATOM 2476 C C . ASN B 1 118 ? -16.641 -27.203 -10.617 1 83.44 118 ASN B C 1
ATOM 2478 O O . ASN B 1 118 ? -17.328 -27.234 -11.641 1 83.44 118 ASN B O 1
ATOM 2482 N N . LYS B 1 119 ? -16.953 -26.562 -9.523 1 84.06 119 LYS B N 1
ATOM 2483 C CA . LYS B 1 119 ? -18.25 -25.891 -9.438 1 84.06 119 LYS B CA 1
ATOM 2484 C C . LYS B 1 119 ? -18.156 -24.453 -9.898 1 84.06 119 LYS B C 1
ATOM 2486 O O . LYS B 1 119 ? -19.156 -23.734 -9.953 1 84.06 119 LYS B O 1
ATOM 2491 N N . GLY B 1 120 ? -16.984 -23.969 -10.234 1 86.06 120 GLY B N 1
ATOM 2492 C CA . GLY B 1 120 ? -16.797 -22.609 -10.727 1 86.06 120 GLY B CA 1
ATOM 2493 C C . GLY B 1 120 ? -16.906 -21.562 -9.648 1 86.06 120 GLY B C 1
ATOM 2494 O O . GLY B 1 120 ? -17.25 -20.406 -9.922 1 86.06 120 GLY B O 1
ATOM 2495 N N . VAL B 1 121 ? -16.656 -22.031 -8.438 1 90.06 121 VAL B N 1
ATOM 2496 C CA . VAL B 1 121 ? -16.766 -21.109 -7.312 1 90.06 121 VAL B CA 1
ATOM 2497 C C . VAL B 1 121 ? -15.438 -20.359 -7.133 1 90.06 121 VAL B C 1
ATOM 2499 O O . VAL B 1 121 ? -14.383 -20.984 -6.988 1 90.06 121 VAL B O 1
ATOM 2502 N N . CYS B 1 122 ? -15.508 -19.078 -7.125 1 92.75 122 CYS B N 1
ATOM 2503 C CA . CYS B 1 122 ? -14.336 -18.234 -6.969 1 92.75 122 CYS B CA 1
ATOM 2504 C C . CYS B 1 122 ? -13.898 -18.172 -5.508 1 92.75 122 CYS B C 1
ATOM 2506 O O . CYS B 1 122 ? -14.703 -17.891 -4.621 1 92.75 122 CYS B O 1
ATOM 2508 N N . ASP B 1 123 ? -12.57 -18.422 -5.25 1 95.12 123 ASP B N 1
ATOM 2509 C CA . ASP B 1 123 ? -12.07 -18.484 -3.883 1 95.12 123 ASP B CA 1
ATOM 2510 C C . ASP B 1 123 ? -11.469 -17.141 -3.463 1 95.12 123 ASP B C 1
ATOM 2512 O O . ASP B 1 123 ? -11.633 -16.719 -2.318 1 95.12 123 ASP B O 1
ATOM 2516 N N . LEU B 1 124 ? -10.711 -16.594 -4.332 1 96.06 124 LEU B N 1
ATOM 2517 C CA . LEU B 1 124 ? -10.078 -15.297 -4.074 1 96.06 124 LEU B CA 1
ATOM 2518 C C . LEU B 1 124 ? -10.227 -14.367 -5.273 1 96.06 124 LEU B C 1
ATOM 2520 O O . LEU B 1 124 ? -10.398 -14.828 -6.402 1 96.06 124 LEU B O 1
ATOM 2524 N N . LYS B 1 125 ? -10.203 -13.094 -4.973 1 94.69 125 LYS B N 1
ATOM 2525 C CA . LYS B 1 125 ? -10.172 -12.055 -6 1 94.69 125 LYS B CA 1
ATOM 2526 C C . LYS B 1 125 ? -8.945 -11.156 -5.836 1 94.69 125 LYS B C 1
ATOM 2528 O O . LYS B 1 125 ? -8.555 -10.836 -4.715 1 94.69 125 LYS B O 1
ATOM 2533 N N . VAL B 1 126 ? -8.344 -10.82 -6.895 1 95.44 126 VAL B N 1
ATOM 2534 C CA . VAL B 1 126 ? -7.254 -9.852 -6.914 1 95.44 126 VAL B CA 1
ATOM 2535 C C . VAL B 1 126 ? -7.637 -8.664 -7.793 1 95.44 126 VAL B C 1
ATOM 2537 O O . VAL B 1 126 ? -8.062 -8.844 -8.938 1 95.44 126 VAL B O 1
ATOM 2540 N N . ILE B 1 127 ? -7.531 -7.504 -7.277 1 93.44 127 ILE B N 1
ATOM 2541 C CA . ILE B 1 127 ? -7.812 -6.301 -8.047 1 93.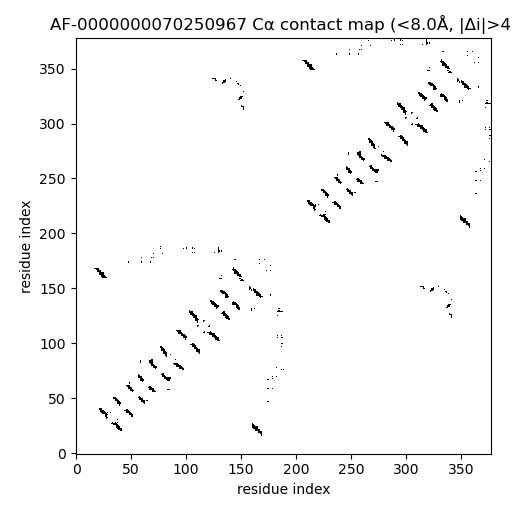44 127 ILE B CA 1
ATOM 2542 C C . ILE B 1 127 ? -6.73 -5.254 -7.789 1 93.44 127 ILE B C 1
ATOM 2544 O O . ILE B 1 127 ? -6.328 -5.043 -6.641 1 93.44 127 ILE B O 1
ATOM 2548 N N . GLY B 1 128 ? -6.258 -4.668 -8.875 1 93.5 128 GLY B N 1
ATOM 2549 C CA . GLY B 1 128 ? -5.289 -3.605 -8.664 1 93.5 128 GLY B CA 1
ATOM 2550 C C . GLY B 1 128 ? -4.602 -3.156 -9.938 1 93.5 128 GLY B C 1
ATOM 2551 O O . GLY B 1 128 ? -5.105 -3.391 -11.039 1 93.5 128 GLY B O 1
ATOM 2552 N N . SER B 1 129 ? -3.521 -2.438 -9.75 1 90.94 129 SER B N 1
ATOM 2553 C CA . SER B 1 129 ? -2.711 -1.909 -10.844 1 90.94 129 SER B CA 1
ATOM 2554 C C . SER B 1 129 ? -1.306 -2.502 -10.828 1 90.94 129 SER B C 1
ATOM 2556 O O . SER B 1 129 ? -0.478 -2.127 -9.992 1 90.94 129 SER B O 1
ATOM 2558 N N . PRO B 1 130 ? -1.046 -3.443 -11.758 1 91.69 130 PRO B N 1
ATOM 2559 C CA . PRO B 1 130 ? 0.308 -4 -11.82 1 91.69 130 PRO B CA 1
ATOM 2560 C C . PRO B 1 130 ? 1.38 -2.928 -12 1 91.69 130 PRO B C 1
ATOM 2562 O O . PRO B 1 130 ? 2.475 -3.047 -11.445 1 91.69 130 PRO B O 1
ATOM 2565 N N . PHE B 1 131 ? 1.035 -1.882 -12.68 1 86.62 131 PHE B N 1
ATOM 2566 C CA . PHE B 1 131 ? 1.977 -0.8 -12.953 1 86.62 131 PHE B CA 1
ATOM 2567 C C . PHE B 1 131 ? 2.395 -0.113 -11.656 1 86.62 131 PHE B C 1
ATOM 2569 O O . PHE B 1 131 ? 3.562 0.245 -11.484 1 86.62 131 PHE B O 1
ATOM 2576 N N . MET B 1 132 ? 1.467 0.047 -10.742 1 86.06 132 MET B N 1
ATOM 2577 C CA . MET B 1 132 ? 1.731 0.734 -9.484 1 86.06 132 MET B CA 1
ATOM 2578 C C . MET B 1 132 ? 2.035 -0.266 -8.375 1 86.06 132 MET B C 1
ATOM 2580 O O . MET B 1 132 ? 2.084 0.101 -7.199 1 86.06 132 MET B O 1
ATOM 2584 N N . ARG B 1 133 ? 2.145 -1.514 -8.758 1 90.69 133 ARG B N 1
ATOM 2585 C CA . ARG B 1 133 ? 2.416 -2.596 -7.816 1 90.69 133 ARG B CA 1
ATOM 2586 C C . ARG B 1 133 ? 1.424 -2.576 -6.656 1 90.69 133 ARG B C 1
ATOM 2588 O O . ARG B 1 133 ? 1.788 -2.865 -5.516 1 90.69 133 ARG B O 1
ATOM 2595 N N . SER B 1 134 ? 0.264 -2.18 -6.914 1 92.62 134 SER B N 1
ATOM 2596 C CA . SER B 1 134 ? -0.76 -2.008 -5.891 1 92.62 134 SER B CA 1
ATOM 2597 C C . SER B 1 134 ? -1.966 -2.902 -6.16 1 92.62 134 SER B C 1
ATOM 2599 O O . SER B 1 134 ? -2.553 -2.854 -7.242 1 92.62 134 SER B O 1
ATOM 2601 N N . CYS B 1 135 ? -2.283 -3.703 -5.141 1 94.44 135 CYS B N 1
ATOM 2602 C CA . CYS B 1 135 ? -3.449 -4.562 -5.305 1 94.44 135 CYS B CA 1
ATOM 2603 C C . CYS B 1 135 ? -4.031 -4.961 -3.955 1 94.44 135 CYS B C 1
ATOM 2605 O O . CYS B 1 135 ? -3.393 -4.773 -2.918 1 94.44 135 CYS B O 1
ATOM 2607 N N . SER B 1 136 ? -5.277 -5.398 -4.043 1 94.75 136 SER B N 1
ATOM 2608 C CA . SER B 1 136 ? -5.945 -6.062 -2.932 1 94.75 136 SER B CA 1
ATOM 2609 C C . SER B 1 136 ? -6.32 -7.496 -3.289 1 94.75 136 SER B C 1
ATOM 2611 O O . SER B 1 136 ? -6.848 -7.754 -4.375 1 94.75 136 SER B O 1
ATOM 2613 N N . ILE B 1 137 ? -5.949 -8.367 -2.447 1 95.81 137 ILE B N 1
ATOM 2614 C CA . ILE B 1 137 ? -6.398 -9.758 -2.518 1 95.81 137 ILE B CA 1
ATOM 2615 C C . ILE B 1 137 ? -7.469 -10.008 -1.455 1 95.81 137 ILE B C 1
ATOM 2617 O O . ILE B 1 137 ? -7.242 -9.758 -0.269 1 95.81 137 ILE B O 1
ATOM 2621 N N . SER B 1 138 ? -8.586 -10.531 -1.867 1 94.31 138 SER B N 1
ATOM 2622 C CA . SER B 1 138 ? -9.688 -10.672 -0.922 1 94.31 138 SER B CA 1
ATOM 2623 C C . SER B 1 138 ? -10.344 -12.039 -1.035 1 94.31 138 SER B C 1
ATOM 2625 O O . SER B 1 138 ? -10.305 -12.664 -2.096 1 94.31 138 SER B O 1
ATOM 2627 N N . LYS B 1 139 ? -10.859 -12.492 0.029 1 94 139 LYS B N 1
ATOM 2628 C CA . LYS B 1 139 ? -11.688 -13.688 0.135 1 94 139 LYS B CA 1
ATOM 2629 C C . LYS B 1 139 ? -13.062 -13.352 0.713 1 94 139 LYS B C 1
ATOM 2631 O O . LYS B 1 139 ? -13.172 -12.961 1.877 1 94 139 LYS B O 1
ATOM 2636 N N . ASP B 1 140 ? -14.102 -13.516 -0.131 1 88.94 140 ASP B N 1
ATOM 2637 C CA . ASP B 1 140 ? -15.477 -13.266 0.303 1 88.94 140 ASP B CA 1
ATOM 2638 C C . ASP B 1 140 ? -15.617 -11.859 0.878 1 88.94 140 ASP B C 1
ATOM 2640 O O . ASP B 1 140 ? -16.25 -11.664 1.922 1 88.94 140 ASP B O 1
ATOM 2644 N N . GLY B 1 141 ? -14.867 -10.961 0.362 1 83.5 141 GLY B N 1
ATOM 2645 C CA . GLY B 1 141 ? -14.992 -9.57 0.773 1 83.5 141 GLY B CA 1
ATOM 2646 C C . GLY B 1 141 ? -13.969 -9.164 1.821 1 83.5 141 GLY B C 1
ATOM 2647 O O . GLY B 1 141 ? -13.75 -7.973 2.055 1 83.5 141 GLY B O 1
ATOM 2648 N N . ASP B 1 142 ? -13.383 -10.117 2.432 1 88.56 142 ASP B N 1
ATOM 2649 C CA . ASP B 1 142 ? -12.391 -9.82 3.459 1 88.56 142 ASP B CA 1
ATOM 2650 C C . ASP B 1 142 ? -11 -9.656 2.848 1 88.56 142 ASP B C 1
ATOM 2652 O O . ASP B 1 142 ? -10.617 -10.422 1.955 1 88.56 142 ASP B O 1
ATOM 2656 N N . LEU B 1 143 ? -10.32 -8.727 3.391 1 90.56 143 LEU B N 1
ATOM 2657 C CA . LEU B 1 143 ? -8.977 -8.461 2.9 1 90.56 143 LEU B CA 1
ATOM 2658 C C . LEU B 1 143 ? -8.008 -9.547 3.348 1 90.56 143 LEU B C 1
ATOM 2660 O O . LEU B 1 143 ? -7.938 -9.875 4.535 1 90.56 143 LEU B O 1
ATOM 2664 N N . VAL B 1 144 ? -7.301 -10.117 2.441 1 95.38 144 VAL B N 1
ATOM 2665 C CA . VAL B 1 144 ? -6.328 -11.172 2.709 1 95.38 144 VAL B CA 1
ATOM 2666 C C . VAL B 1 144 ? -4.91 -10.609 2.602 1 95.38 144 VAL B C 1
ATOM 2668 O O . VAL B 1 144 ? -4.039 -10.938 3.408 1 95.38 144 VAL B O 1
ATOM 2671 N N . ALA B 1 145 ? -4.688 -9.789 1.639 1 96.81 145 ALA B N 1
ATOM 2672 C CA . ALA B 1 145 ? -3.377 -9.18 1.434 1 96.81 145 ALA B CA 1
ATOM 2673 C C . ALA B 1 145 ? -3.49 -7.891 0.626 1 96.81 145 ALA B C 1
ATOM 2675 O O . ALA B 1 145 ? -4.508 -7.648 -0.028 1 96.81 145 ALA B O 1
ATOM 2676 N N . GLN B 1 146 ? -2.529 -7.141 0.728 1 95.88 146 GLN B N 1
ATOM 2677 C CA . GLN B 1 146 ? -2.465 -5.867 0.016 1 95.88 146 GLN B CA 1
ATOM 2678 C C . GLN B 1 146 ? -1.025 -5.508 -0.341 1 95.88 146 GLN B C 1
ATOM 2680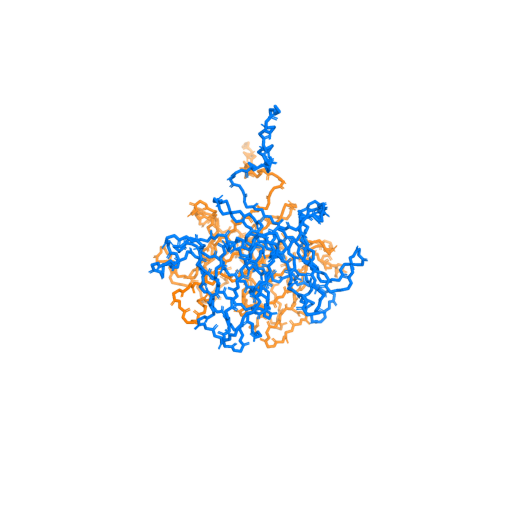 O O . GLN B 1 146 ? -0.109 -5.73 0.455 1 95.88 146 GLN B O 1
ATOM 2685 N N . SER B 1 147 ? -0.809 -4.941 -1.535 1 95.88 147 SER B N 1
ATOM 2686 C CA . SER B 1 147 ? 0.531 -4.52 -1.927 1 95.88 147 SER B CA 1
ATOM 2687 C C . SER B 1 147 ? 0.568 -3.025 -2.234 1 95.88 147 SER B C 1
ATOM 2689 O O . SER B 1 147 ? -0.466 -2.418 -2.523 1 95.88 147 SER B O 1
ATOM 2691 N N . SER B 1 148 ? 1.676 -2.488 -2.154 1 92.62 148 SER B N 1
ATOM 2692 C CA . SER B 1 148 ? 1.871 -1.076 -2.463 1 92.62 148 SER B CA 1
ATOM 2693 C C . SER B 1 148 ? 3.289 -0.808 -2.957 1 92.62 148 SER B C 1
ATOM 2695 O O . SER B 1 148 ? 4.238 -1.459 -2.516 1 92.62 148 SER B O 1
ATOM 2697 N N . LEU B 1 149 ? 3.354 0.178 -3.844 1 90.88 149 LEU B N 1
ATOM 2698 C CA . LEU B 1 149 ? 4.66 0.669 -4.273 1 90.88 149 LEU B CA 1
ATOM 2699 C C . LEU B 1 149 ? 5.363 1.402 -3.139 1 90.88 149 LEU B C 1
ATOM 2701 O O . LEU B 1 149 ? 4.734 2.156 -2.395 1 90.88 149 LEU B O 1
ATOM 2705 N N . MET B 1 150 ? 6.688 1.098 -2.963 1 88.81 150 MET B N 1
ATOM 2706 C CA . MET B 1 150 ? 7.523 1.862 -2.039 1 88.81 150 MET B CA 1
ATOM 2707 C C . MET B 1 150 ? 8.266 2.973 -2.773 1 88.81 150 MET B C 1
ATOM 2709 O O . MET B 1 150 ? 9.305 2.725 -3.395 1 88.81 150 MET B O 1
ATOM 2713 N N . TYR B 1 151 ? 7.742 4.18 -2.582 1 86.12 151 TYR B N 1
ATOM 2714 C CA . TYR B 1 151 ? 8.305 5.305 -3.324 1 86.12 151 TYR B CA 1
ATOM 2715 C C . TYR B 1 151 ? 9.664 5.699 -2.775 1 86.12 151 TYR B C 1
ATOM 2717 O O . TYR B 1 151 ? 9.875 5.695 -1.56 1 86.12 151 TYR B O 1
ATOM 2725 N N . ASN B 1 152 ? 10.664 5.695 -3.639 1 69.25 152 ASN B N 1
ATOM 2726 C CA . ASN B 1 152 ? 12 6.117 -3.238 1 69.25 152 ASN B CA 1
ATOM 2727 C C . ASN B 1 152 ? 12.25 7.582 -3.574 1 69.25 152 ASN B C 1
ATOM 2729 O O . ASN B 1 152 ? 11.719 8.094 -4.562 1 69.25 152 ASN B O 1
ATOM 2733 N N . LEU B 1 153 ? 12.562 8.375 -2.594 1 54.69 153 LEU B N 1
ATOM 2734 C CA . LEU B 1 153 ? 12.789 9.812 -2.67 1 54.69 153 LEU B CA 1
ATOM 2735 C C . LEU B 1 153 ? 13.859 10.141 -3.703 1 54.69 153 LEU B C 1
ATOM 2737 O O . LEU B 1 153 ? 13.859 11.227 -4.277 1 54.69 153 LEU B O 1
ATOM 2741 N N . ILE B 1 154 ? 14.742 9.219 -3.852 1 51.12 154 ILE B N 1
ATOM 2742 C CA . ILE B 1 154 ? 15.875 9.695 -4.641 1 51.12 154 ILE B CA 1
ATOM 2743 C C . ILE B 1 154 ? 15.43 9.945 -6.078 1 51.12 154 ILE B C 1
ATOM 2745 O O . ILE B 1 154 ? 15.938 10.852 -6.742 1 51.12 154 ILE B O 1
ATOM 2749 N N . GLU B 1 155 ? 14.531 9.148 -6.492 1 54.41 155 GLU B N 1
ATOM 2750 C CA . GLU B 1 155 ? 14.383 9.203 -7.945 1 54.41 155 GLU B CA 1
ATOM 2751 C C . GLU B 1 155 ? 13.109 9.945 -8.344 1 54.41 155 GLU B C 1
ATOM 2753 O O . GLU B 1 155 ? 12.133 9.945 -7.598 1 54.41 155 GLU B O 1
ATOM 2758 N N . ARG B 1 156 ? 13.266 10.898 -9.281 1 52.41 156 ARG B N 1
ATOM 2759 C CA . ARG B 1 156 ? 12.188 11.609 -9.953 1 52.41 156 ARG B CA 1
ATOM 2760 C C . ARG B 1 156 ? 11.023 10.672 -10.266 1 52.41 156 ARG B C 1
ATOM 2762 O O . ARG B 1 156 ? 9.859 11.07 -10.211 1 52.41 156 ARG B O 1
ATOM 2769 N N . TYR B 1 157 ? 11.453 9.492 -10.609 1 57.16 157 TYR B N 1
ATOM 2770 C CA . TYR B 1 157 ? 10.406 8.523 -10.914 1 57.16 157 TYR B CA 1
ATOM 2771 C C . TYR B 1 157 ? 10.422 7.371 -9.922 1 57.16 157 TYR B C 1
ATOM 2773 O O . TYR B 1 157 ? 11.492 6.977 -9.445 1 57.16 157 TYR B O 1
ATOM 2781 N N . PRO B 1 158 ? 9.234 7.121 -9.398 1 57.88 158 PRO B N 1
ATOM 2782 C CA . PRO B 1 158 ? 9.234 5.992 -8.469 1 57.88 158 PRO B CA 1
ATOM 2783 C C . PRO B 1 158 ? 9.82 4.723 -9.086 1 57.88 158 PRO B C 1
ATOM 2785 O O . PRO B 1 158 ? 9.469 4.363 -10.211 1 57.88 158 PRO B O 1
ATOM 2788 N N . SER B 1 159 ? 10.906 4.32 -8.617 1 71.81 159 SER B N 1
ATOM 2789 C CA . SER B 1 159 ? 11.328 2.979 -9 1 71.81 159 SER B CA 1
ATOM 2790 C C . SER B 1 159 ? 10.227 1.954 -8.719 1 71.81 159 SER B C 1
ATOM 2792 O O . SER B 1 159 ? 9.555 2.025 -7.684 1 71.81 159 SER B O 1
ATOM 2794 N N . ARG B 1 160 ? 9.812 1.194 -9.711 1 79.88 160 ARG B N 1
ATOM 2795 C CA . ARG B 1 160 ? 8.836 0.122 -9.562 1 79.88 160 ARG B CA 1
ATOM 2796 C C . ARG B 1 160 ? 9.5 -1.162 -9.078 1 79.88 160 ARG B C 1
ATOM 2798 O O . ARG B 1 160 ? 8.906 -2.24 -9.156 1 79.88 160 ARG B O 1
ATOM 2805 N N . ASP B 1 161 ? 10.711 -0.979 -8.5 1 81.88 161 ASP B N 1
ATOM 2806 C CA . ASP B 1 161 ? 11.508 -2.146 -8.141 1 81.88 161 ASP B CA 1
ATOM 2807 C C . ASP B 1 161 ? 11.312 -2.516 -6.672 1 81.88 161 ASP B C 1
ATOM 2809 O O . ASP B 1 161 ? 11.695 -3.605 -6.242 1 81.88 161 ASP B O 1
ATOM 2813 N N . LYS B 1 162 ? 10.727 -1.595 -5.93 1 87.44 162 LYS B N 1
ATOM 2814 C CA . LYS B 1 162 ? 10.539 -1.876 -4.512 1 87.44 162 LYS B CA 1
ATOM 2815 C C . LYS B 1 162 ? 9.07 -1.733 -4.117 1 87.44 162 LYS B C 1
ATOM 2817 O O . LYS B 1 162 ? 8.461 -0.681 -4.328 1 87.44 162 LYS B O 1
ATOM 2822 N N . PHE B 1 163 ? 8.562 -2.742 -3.574 1 91.56 163 PHE B N 1
ATOM 2823 C CA . PHE B 1 163 ? 7.168 -2.734 -3.146 1 91.56 163 PHE B CA 1
ATOM 2824 C C . PHE B 1 163 ? 6.965 -3.639 -1.936 1 91.56 163 PHE B C 1
ATOM 2826 O O . PHE B 1 163 ? 7.852 -4.426 -1.588 1 91.56 163 PHE B O 1
ATOM 2833 N N . ARG B 1 164 ? 5.934 -3.348 -1.287 1 93.94 164 ARG B N 1
ATOM 2834 C CA . ARG B 1 164 ? 5.59 -4.016 -0.037 1 93.94 164 ARG B CA 1
ATOM 2835 C C . ARG B 1 164 ? 4.316 -4.844 -0.19 1 93.94 164 ARG B C 1
ATOM 2837 O O . ARG B 1 164 ? 3.332 -4.375 -0.769 1 93.94 164 ARG B O 1
ATOM 2844 N N . LEU B 1 165 ? 4.383 -6.055 0.226 1 96.38 165 LEU B N 1
ATOM 2845 C CA . LEU B 1 165 ? 3.232 -6.945 0.307 1 96.38 165 LEU B CA 1
ATOM 2846 C C . LEU B 1 165 ? 2.873 -7.238 1.76 1 96.38 165 LEU B C 1
ATOM 2848 O O . LEU B 1 165 ? 3.676 -7.816 2.498 1 96.38 165 LEU B O 1
ATOM 2852 N N . THR B 1 166 ? 1.689 -6.789 2.178 1 95 166 THR B N 1
ATOM 2853 C CA . THR B 1 166 ? 1.181 -7.078 3.516 1 95 166 THR B CA 1
ATOM 2854 C C . THR B 1 166 ? 0.189 -8.234 3.48 1 95 166 THR B C 1
ATOM 2856 O O . THR B 1 166 ? -0.795 -8.195 2.738 1 95 166 THR B O 1
ATOM 2859 N N . ILE B 1 167 ? 0.466 -9.242 4.258 1 96.25 167 ILE B N 1
ATOM 2860 C CA . ILE B 1 167 ? -0.422 -10.398 4.375 1 96.25 167 ILE B CA 1
ATOM 2861 C C . ILE B 1 167 ? -1.113 -10.383 5.734 1 96.25 167 ILE B C 1
ATOM 2863 O O . ILE B 1 167 ? -0.451 -10.391 6.773 1 96.25 167 ILE B O 1
ATOM 2867 N N . PHE B 1 168 ? -2.439 -10.352 5.68 1 93.31 168 PHE B N 1
ATOM 2868 C CA . PHE B 1 168 ? -3.215 -10.289 6.914 1 93.31 168 PHE B CA 1
ATOM 2869 C C . PHE B 1 168 ? -3.438 -11.68 7.488 1 93.31 168 PHE B C 1
ATOM 2871 O O . PHE B 1 168 ? -3.355 -12.672 6.766 1 93.31 168 PHE B O 1
ATOM 2878 N N . PRO B 1 169 ? -3.678 -11.703 8.812 1 92.31 169 PRO B N 1
ATOM 2879 C CA . PRO B 1 169 ? -3.889 -13.016 9.43 1 92.31 169 PRO B CA 1
ATOM 2880 C C . PRO B 1 169 ? -5.008 -13.805 8.758 1 92.31 169 PRO B C 1
ATOM 2882 O O . PRO B 1 169 ? -6.027 -13.234 8.367 1 92.31 169 PRO B O 1
ATOM 2885 N N . GLY B 1 170 ? -4.734 -15.094 8.594 1 92.75 170 GLY B N 1
ATOM 2886 C CA . GLY B 1 170 ? -5.715 -15.969 7.973 1 92.75 170 GLY B CA 1
ATOM 2887 C C . GLY B 1 170 ? -5.195 -17.375 7.738 1 92.75 170 GLY B C 1
ATOM 2888 O O . GLY B 1 170 ? -4.168 -17.766 8.305 1 92.75 170 GLY B O 1
ATOM 2889 N N . ILE B 1 171 ? -5.938 -18.078 6.969 1 93.19 171 ILE B N 1
ATOM 2890 C CA . ILE B 1 171 ? -5.656 -19.5 6.852 1 93.19 171 ILE B CA 1
ATOM 2891 C C . ILE B 1 171 ? -4.918 -19.781 5.543 1 93.19 171 ILE B C 1
ATOM 2893 O O . ILE B 1 171 ? -4.406 -20.875 5.328 1 93.19 171 ILE B O 1
ATOM 2897 N N . ILE B 1 172 ? -4.852 -18.812 4.621 1 95.25 172 ILE B N 1
ATOM 2898 C CA . ILE B 1 172 ? -4.23 -19.047 3.32 1 95.25 172 ILE B CA 1
ATOM 2899 C C . ILE B 1 172 ? -2.711 -19.016 3.465 1 95.25 172 ILE B C 1
ATOM 2901 O O . ILE B 1 172 ? -2.156 -18.141 4.117 1 95.25 172 ILE B O 1
ATOM 2905 N N . ASP B 1 173 ? -2.068 -20.016 2.869 1 95.38 173 ASP B N 1
ATOM 2906 C CA . ASP B 1 173 ? -0.612 -20.125 2.906 1 95.38 173 ASP B CA 1
ATOM 2907 C C . ASP B 1 173 ? 0.043 -18.891 2.281 1 95.38 173 ASP B C 1
ATOM 2909 O O . ASP B 1 173 ? -0.354 -18.453 1.201 1 95.38 173 ASP B O 1
ATOM 2913 N N . HIS B 1 174 ? 1.065 -18.406 2.984 1 97.5 174 HIS B N 1
ATOM 2914 C CA . HIS B 1 174 ? 1.745 -17.203 2.518 1 97.5 174 HIS B CA 1
ATOM 2915 C C . HIS B 1 174 ? 2.359 -17.406 1.139 1 97.5 174 HIS B C 1
ATOM 2917 O O . HIS B 1 174 ? 2.361 -16.5 0.307 1 97.5 174 HIS B O 1
ATOM 2923 N N . SER B 1 175 ? 2.875 -18.594 0.927 1 97.62 175 SER B N 1
ATOM 2924 C CA . SER B 1 175 ? 3.494 -18.859 -0.368 1 97.62 175 SER B CA 1
ATOM 2925 C C . SER B 1 175 ? 2.473 -18.766 -1.496 1 97.62 175 SER B C 1
ATOM 2927 O O . SER B 1 175 ? 2.803 -18.344 -2.609 1 97.62 175 SER B O 1
ATOM 2929 N N . LEU B 1 176 ? 1.265 -19.109 -1.213 1 97.38 176 LEU B N 1
ATOM 2930 C CA . LEU B 1 176 ? 0.206 -19.016 -2.213 1 97.38 176 LEU B CA 1
ATOM 2931 C C . LEU B 1 176 ? -0.124 -17.562 -2.516 1 97.38 176 LEU B C 1
ATOM 2933 O O . LEU B 1 176 ? -0.341 -17.203 -3.674 1 97.38 176 LEU B O 1
ATOM 2937 N N . ILE B 1 177 ? -0.126 -16.734 -1.506 1 98.12 177 ILE B N 1
ATOM 2938 C CA . ILE B 1 177 ? -0.383 -15.305 -1.664 1 98.12 177 ILE B CA 1
ATOM 2939 C C . ILE B 1 177 ? 0.718 -14.672 -2.514 1 98.12 177 ILE B C 1
ATOM 2941 O O . ILE B 1 177 ? 0.438 -13.875 -3.406 1 98.12 177 ILE B O 1
ATOM 2945 N N . VAL B 1 178 ? 1.936 -15.078 -2.232 1 97.88 178 VAL B N 1
ATOM 2946 C CA . VAL B 1 178 ? 3.062 -14.562 -3.002 1 97.88 178 VAL B CA 1
ATOM 2947 C C . VAL B 1 178 ? 2.941 -15 -4.457 1 97.88 178 VAL B C 1
ATOM 2949 O O . VAL B 1 178 ? 3.16 -14.203 -5.375 1 97.88 178 VAL B O 1
ATOM 2952 N N . ALA B 1 179 ? 2.564 -16.234 -4.676 1 97.5 179 ALA B N 1
ATOM 2953 C CA . ALA B 1 179 ? 2.371 -16.734 -6.039 1 97.5 179 ALA B CA 1
ATOM 2954 C C . ALA B 1 179 ? 1.314 -15.906 -6.773 1 97.5 179 ALA B C 1
ATOM 2956 O O . ALA B 1 179 ? 1.502 -15.539 -7.934 1 97.5 179 ALA B O 1
ATOM 2957 N N . LEU B 1 180 ? 0.247 -15.633 -6.125 1 97.94 180 LEU B N 1
ATOM 2958 C CA . LEU B 1 180 ? -0.825 -14.836 -6.715 1 97.94 180 LEU B CA 1
ATOM 2959 C C . LEU B 1 180 ? -0.338 -13.438 -7.055 1 97.94 180 LEU B C 1
ATOM 2961 O O . LEU B 1 180 ? -0.693 -12.891 -8.102 1 97.94 180 LEU B O 1
ATOM 2965 N N . PHE B 1 181 ? 0.424 -12.883 -6.172 1 97.19 181 PHE B N 1
ATOM 2966 C CA . PHE B 1 181 ? 0.97 -11.555 -6.422 1 97.19 181 PHE B CA 1
ATOM 2967 C C . PHE B 1 181 ? 1.864 -11.562 -7.652 1 97.19 181 PHE B C 1
ATOM 2969 O O . PHE B 1 181 ? 1.819 -10.633 -8.461 1 97.19 181 PHE B O 1
ATOM 2976 N N . VAL B 1 182 ? 2.668 -12.57 -7.754 1 96.12 182 VAL B N 1
ATOM 2977 C CA . VAL B 1 182 ? 3.543 -12.703 -8.914 1 96.12 182 VAL B CA 1
ATOM 2978 C C . VAL B 1 182 ? 2.703 -12.805 -10.188 1 96.12 182 VAL B C 1
ATOM 2980 O O . VAL B 1 182 ? 3.035 -12.203 -11.211 1 96.12 182 VAL B O 1
ATOM 2983 N N . ILE B 1 183 ? 1.64 -13.539 -10.164 1 96.69 183 ILE B N 1
ATOM 2984 C CA . ILE B 1 183 ? 0.728 -13.641 -11.305 1 96.69 183 ILE B CA 1
ATOM 2985 C C . ILE B 1 183 ? 0.139 -12.266 -11.609 1 96.69 183 ILE B C 1
ATOM 2987 O O . ILE B 1 183 ? 0.093 -11.844 -12.773 1 96.69 183 ILE B O 1
ATOM 2991 N N . PHE B 1 184 ? -0.257 -11.57 -10.594 1 96.44 184 PHE B N 1
ATOM 2992 C CA . PHE B 1 184 ? -0.827 -10.234 -10.727 1 96.44 184 PHE B CA 1
ATOM 2993 C C . PHE B 1 184 ? 0.139 -9.305 -11.445 1 96.44 184 PHE B C 1
ATOM 2995 O O . PHE B 1 184 ? -0.271 -8.523 -12.312 1 96.44 184 PHE B O 1
ATOM 3002 N N . LEU B 1 185 ? 1.4 -9.398 -11.102 1 93 185 LEU B N 1
ATOM 3003 C CA . LEU B 1 185 ? 2.398 -8.531 -11.719 1 93 185 LEU B CA 1
ATOM 3004 C C . LEU B 1 185 ? 2.445 -8.742 -13.227 1 93 185 LEU B C 1
ATOM 3006 O O . LEU B 1 185 ? 2.797 -7.828 -13.977 1 93 185 LEU B O 1
ATOM 3010 N N . LYS B 1 186 ? 2.043 -9.867 -13.711 1 87.06 186 LYS B N 1
ATOM 3011 C CA . LYS B 1 186 ? 2.047 -10.188 -15.133 1 87.06 186 LYS B CA 1
ATOM 3012 C C . LYS B 1 186 ? 0.642 -10.086 -15.727 1 87.06 186 LYS B C 1
ATOM 3014 O O . LYS B 1 186 ? 0.417 -10.477 -16.875 1 87.06 186 LYS B O 1
ATOM 3019 N N . GLY B 1 187 ? -0.281 -9.641 -14.922 1 77.75 187 GLY B N 1
ATOM 3020 C CA . GLY B 1 187 ? -1.687 -9.656 -15.297 1 77.75 187 GLY B CA 1
ATOM 3021 C C . GLY B 1 187 ? -1.991 -8.797 -16.516 1 77.75 187 GLY B C 1
ATOM 3022 O O . GLY B 1 187 ? -3.027 -8.969 -17.156 1 77.75 187 GLY B O 1
ATOM 3023 N N . ARG B 1 188 ? -1.072 -7.906 -16.828 1 69.06 188 ARG B N 1
ATOM 3024 C CA . ARG B 1 188 ? -1.331 -7.086 -18.016 1 69.06 188 ARG B CA 1
ATOM 3025 C C . ARG B 1 188 ? -0.804 -7.758 -19.281 1 69.06 188 ARG B C 1
ATOM 3027 O O . ARG B 1 188 ? -1.14 -7.352 -20.391 1 69.06 188 ARG B O 1
ATOM 3034 N N . LYS B 1 189 ? -0.023 -8.742 -19.031 1 68.88 189 LYS B N 1
ATOM 3035 C CA . LYS B 1 189 ? 0.519 -9.406 -20.219 1 68.88 189 LYS B CA 1
ATOM 3036 C C . LYS B 1 189 ? -0.51 -10.352 -20.828 1 68.88 189 LYS B C 1
ATOM 3038 O O . LYS B 1 189 ? -1.326 -10.938 -20.125 1 68.88 189 LYS B O 1
#

InterPro domains:
  IPR007612 LURP-one-related [PF04525] (23-184)
  IPR007612 LURP-one-related [PTHR31087] (19-184)
  IPR02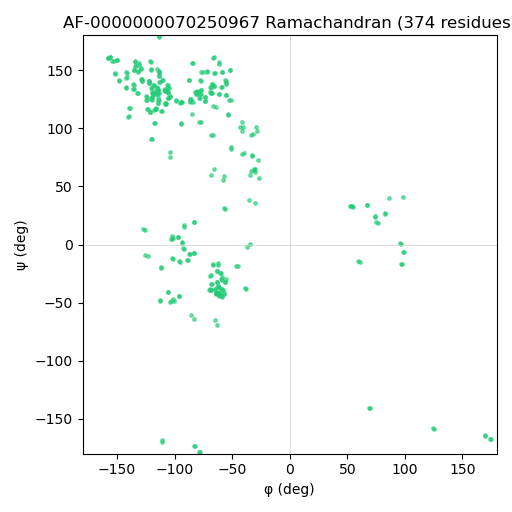5659 Tubby-like, C-terminal [SSF54518] (30-184)
  IPR038595 LURP-one-related superfamily [G3DSA:2.40.160.200] (17-188)

Organism: Medicago truncatula (NCBI:txid3880)

pLDDT: mean 82.69, std 19.3, range [25.75, 98.12]

Secondary structure (DSSP, 8-state):
----------------TTS-EEEEEEE--TTS-TT-EEEE-TTS-EEEEEE--TTSPEEEEETT--EEEEEEE-TTSEEEEEETTSSSS--EEEEEEEEEE-SS-EEEEEEETTHHHHHT---EEEEEEGGGTEEEEEETTEEEEEEEE---SSSSS--TTEEEEEE-SSSS-HHHHHHHHHHHHTTT-/----------------TTS-EEEEEEE--TTS-TT-EEEE-TTS-EEEEEE--TTSPEEEEETT--EEEEEEE-TTSEEEEEETTSSS---EEEEEEEEEE-SS-EEEEEEETTHHHHHT---EEEEEEGGGTEEEEEETTEEEEEEEE---SS-SS--TTEEEEEE-SSSS-HHHHHHHHHHHHTTT-

Radius of gyration: 22.88 Å; Cα contacts (8 Å, |Δi|>4): 811; chains: 2; bounding box: 45×82×68 Å

Nearest PDB structures (foldseek):
  4iab-assembly1_B  TM=2.656E-01  e=1.278E+00  Bacteroides uniformis ATCC 8492
  4gzv-assembly2_G  TM=2.587E-01  e=1.503E+00  Bacteroides ovatus ATCC 8483
  4gzv-assembly2_H  TM=3.103E-01  e=4.439E+00  Bacteroides ovatus ATCC 8483
  2rhq-assembly1_B-2  TM=2.693E-01  e=2.727E+00  Staphylococcus haemolyticus
  7v62-assembly1_A  TM=2.855E-01  e=8.973E+00  Homo sapiens

Solvent-accessible surface area (backbone atoms only — not comparable to full-atom values): 20419 Å² total; per-residue (Å²): 136,82,80,76,74,77,76,74,80,68,77,70,62,83,52,65,68,84,48,66,44,56,32,41,32,37,59,56,45,87,88,44,63,83,79,27,39,37,30,17,38,90,86,64,47,66,51,36,33,36,45,67,58,83,89,52,57,37,32,36,20,38,67,82,67,45,58,53,29,17,42,38,80,52,78,90,48,27,35,41,30,16,40,23,78,38,73,86,66,65,43,67,46,33,40,37,38,54,79,43,76,55,97,62,38,35,30,36,41,27,23,47,56,58,71,48,39,75,69,70,46,74,53,34,38,37,32,31,19,51,84,56,44,27,28,23,31,28,44,93,84,39,76,39,31,39,28,21,46,44,49,44,84,85,42,97,54,61,53,85,38,32,31,38,39,37,38,42,62,72,85,75,57,67,68,56,54,52,51,51,49,57,50,45,62,47,54,85,97,136,81,78,77,75,77,77,73,81,67,77,70,63,83,52,64,74,84,48,65,44,55,33,40,34,38,60,53,44,87,89,45,62,83,76,26,41,38,30,17,38,89,85,63,48,64,50,35,34,36,44,65,58,82,91,52,58,37,33,36,20,37,67,83,67,46,57,53,29,17,42,37,81,53,77,89,47,26,35,42,31,16,39,24,76,37,73,84,63,66,43,66,46,35,38,35,38,54,78,42,76,55,96,60,38,34,30,36,40,28,24,46,57,58,73,49,38,76,69,69,48,73,53,35,38,38,32,33,19,51,83,55,45,27,29,23,30,27,44,94,83,38,76,40,30,41,27,22,47,44,48,44,82,84,43,96,54,63,55,85,41,33,30,38,39,37,37,42,62,73,86,73,57,65,69,56,54,51,50,51,50,58,49,46,61,47,54,84,98

Sequence (378 aa):
MEMETSEDWEYTGTEDEHIPIDLFCSKEDARVPRGTLEFTNASGNMVFKVQHQPPNPKLLLDSNDNPLFSIHHRHNGTWKCYKGNGDENKELVLKVKRTLKTISRVKLKVFFAGERLNKGVCDLKVIGSPFMRSCSISKDGDLVAQSSLMYNLIERYPSRDKFRLTIFPGIIDHSLIVALFVIFLKGRKMEMETSEDWEYTGTEDEHIPIDLFCSKEDARVPRGTLEFTNASGNMVFKVQHQPPNPKLLLDSNDNPLFSIHHRHNGTWKCYKGNGDENKELVLKVKRTLKTISRVKLKVFFAGERLNKGVCDLKVIGSPFMRSCSISKDGDLVAQSSLMYNLIERYPSRDKFRLTIFPGIIDHSLIVALFVIFLKGRK